Protein AF-A0A956A5E2-F1 (afdb_monomer_lite)

Radius of gyration: 19.68 Å; chains: 1; bounding box: 53×65×45 Å

Foldseek 3Di:
DDDPDPPFPKDKWKAFAQWDADPDPVLVFFQKIWGFAMWIWIWRPPDPDTDTHTDPGDPTRPPVQTAIDHPLRRGFIKDQQLEDDVVLVVCLQQWQWDFFQFRHIMTTGDHDDPVLLVVLVVQAPDCLLVQADSSLSSLLSSLQSVLVVVVWHKHWDHFADCDDDDWQSVQNFKTFMDIPDDPDLVRLLVVLVVDDDSVVSLVSSVCSSSSNRKDQCCVPPSSRSRMIGHDRGGDDTQDDPRRVVLVVLCVVPRNVSSVVSRHYDPVDDHPRPSSDPDPDD

Secondary structure (DSSP, 8-state):
---------EEEEEEEEEEEE---GGGTTS-EEEEEEEEEEEEETTSSS---EEPPPPPPPPGGGPEEEEHHHHTS-EEEEES--HHHHT-TTTEEEEEETTTEEEEEE----HHHHHHHGGGBSSSGGGGS-HHHHHHHHHHHHHHHHTT--EEEEE----SSS--GGGGT-EEEEEETT-SSHHHHHHHHHT-SHHHHHHHHHHHHHHHTT-EEGGGT-GGGTTEEE--TT--SS--HHHHHHHHHHHHHHHHHHHHHHHS--TTSPPS-GGG--PPP-

Sequence (281 aa):
RHRFHPRGHVVTLRRATDCRPEKRRSLKLRAAVVCHGEERATVDLAAEAPALELAPAAPRLGKARDLVVPSELAQVYRVCPYAPDPTLDAHPELFIPYEDRDVGRCYVWAPLDGDALASAGKYDRRDYLATIHPFMRAVILRAIAESAADGHRFFVISGTRPAGKPSWHTFGLAVDVQIAGRRGLKEATRAYLAGGAEHDAWVAFAETCERLGLYWLGRRDADEIFHFEWRPGWTGLPHDEVAAGLAADLARGGLDAVWARLRYDGRRPTALKALRDAPAR

pLDDT: mean 85.17, std 14.88, range [28.39, 97.88]

Structure (mmCIF, N/CA/C/O backbone):
data_AF-A0A956A5E2-F1
#
_entry.id   AF-A0A956A5E2-F1
#
loop_
_atom_site.group_PDB
_atom_site.id
_atom_site.type_symbol
_atom_site.label_atom_id
_atom_site.label_alt_id
_atom_site.label_comp_id
_atom_site.label_asym_id
_atom_site.label_entity_id
_atom_site.label_seq_id
_atom_site.pdbx_PDB_ins_code
_atom_site.Cartn_x
_atom_site.Cartn_y
_atom_site.Cartn_z
_atom_site.occupancy
_atom_site.B_iso_or_equiv
_atom_site.auth_seq_id
_atom_site.auth_comp_id
_atom_site.auth_asym_id
_atom_site.auth_atom_id
_atom_site.pdbx_PDB_model_num
ATOM 1 N N . ARG A 1 1 ? 14.893 -44.819 14.586 1.00 38.75 1 ARG A N 1
ATOM 2 C CA . ARG A 1 1 ? 13.641 -44.086 14.269 1.00 38.75 1 ARG A CA 1
ATOM 3 C C . ARG A 1 1 ? 13.908 -42.595 14.462 1.00 38.75 1 ARG A C 1
ATOM 5 O O . ARG A 1 1 ? 13.675 -42.079 15.546 1.00 38.75 1 ARG A O 1
ATOM 12 N N . HIS A 1 2 ? 14.480 -41.930 13.458 1.00 32.53 2 HIS A N 1
ATOM 13 C CA . HIS A 1 2 ? 14.644 -40.476 13.487 1.00 32.53 2 HIS A CA 1
ATOM 14 C C . HIS A 1 2 ? 13.271 -39.852 13.250 1.00 32.53 2 HIS A C 1
ATOM 16 O O . HIS A 1 2 ? 12.668 -40.070 12.202 1.00 32.53 2 HIS A O 1
ATOM 22 N N . ARG A 1 3 ? 12.741 -39.153 14.256 1.00 34.84 3 ARG A N 1
ATOM 23 C CA . ARG A 1 3 ? 11.547 -38.327 14.087 1.00 34.84 3 ARG A CA 1
ATOM 24 C C . ARG A 1 3 ? 11.948 -37.161 13.189 1.00 34.84 3 ARG A C 1
ATOM 26 O O . ARG A 1 3 ? 12.685 -36.281 13.619 1.00 34.84 3 ARG A O 1
ATOM 33 N N . PHE A 1 4 ? 11.494 -37.186 11.942 1.00 32.12 4 PHE A N 1
ATOM 34 C CA . PHE A 1 4 ? 11.362 -35.976 11.144 1.00 32.12 4 PHE A CA 1
ATOM 35 C C . PHE A 1 4 ? 10.382 -35.082 11.910 1.00 32.12 4 PHE A C 1
ATOM 37 O O . PHE A 1 4 ? 9.190 -35.377 11.966 1.00 32.12 4 PHE A O 1
ATOM 44 N N . HIS A 1 5 ? 10.878 -34.051 12.591 1.00 36.44 5 HIS A N 1
ATOM 45 C CA . HIS A 1 5 ? 10.016 -32.928 12.923 1.00 36.44 5 HIS A CA 1
ATOM 46 C C . HIS A 1 5 ? 9.788 -32.177 11.611 1.00 36.44 5 HIS A C 1
ATOM 48 O O . HIS A 1 5 ? 10.782 -31.781 10.992 1.00 36.44 5 HIS A O 1
ATOM 54 N N . PRO A 1 6 ? 8.537 -32.032 11.135 1.00 45.09 6 PRO A N 1
ATOM 55 C CA . PRO A 1 6 ? 8.263 -31.081 10.073 1.00 45.09 6 PRO A CA 1
ATOM 56 C C . PRO A 1 6 ? 8.740 -29.736 10.614 1.00 45.09 6 PRO A C 1
ATOM 58 O O . PRO A 1 6 ? 8.244 -29.261 11.633 1.00 45.09 6 PRO A O 1
ATOM 61 N N . ARG A 1 7 ? 9.813 -29.195 10.034 1.00 52.69 7 ARG A N 1
ATOM 62 C CA . ARG A 1 7 ? 10.272 -27.859 10.400 1.00 52.69 7 ARG A CA 1
ATOM 63 C C . ARG A 1 7 ? 9.104 -26.936 10.069 1.00 52.69 7 ARG A C 1
ATOM 65 O O . ARG A 1 7 ? 8.698 -26.909 8.910 1.00 52.69 7 ARG A O 1
ATOM 72 N N . GLY A 1 8 ? 8.551 -26.260 11.076 1.00 61.72 8 GLY A N 1
ATOM 73 C CA . GLY A 1 8 ? 7.601 -25.174 10.853 1.00 61.72 8 GLY A CA 1
ATOM 74 C C . GLY A 1 8 ? 8.179 -24.211 9.818 1.00 61.72 8 GLY A C 1
ATOM 75 O O . GLY A 1 8 ? 9.403 -24.055 9.716 1.00 61.72 8 GLY A O 1
ATOM 76 N N . HIS A 1 9 ? 7.314 -23.632 8.994 1.00 86.44 9 HIS A N 1
ATOM 77 C CA . HIS A 1 9 ? 7.714 -22.671 7.973 1.00 86.44 9 HIS A CA 1
ATOM 78 C C . HIS A 1 9 ? 8.062 -21.344 8.663 1.00 86.44 9 HIS A C 1
ATOM 80 O O . HIS A 1 9 ? 7.271 -20.407 8.678 1.00 86.44 9 HIS A O 1
ATOM 86 N N . VAL A 1 10 ? 9.243 -21.289 9.285 1.00 90.88 10 VAL A N 1
ATOM 87 C CA . VAL A 1 10 ? 9.756 -20.089 9.951 1.00 90.88 10 VAL A CA 1
ATOM 88 C C . VAL A 1 10 ? 10.367 -19.158 8.911 1.00 90.88 10 VAL A C 1
ATOM 90 O O . VAL A 1 10 ? 11.330 -19.513 8.227 1.00 90.88 10 VAL A O 1
ATOM 93 N N . VAL A 1 11 ? 9.831 -17.945 8.818 1.00 92.81 11 VAL A N 1
ATOM 94 C CA . VAL A 1 11 ? 10.276 -16.902 7.889 1.00 92.81 11 VAL A CA 1
ATOM 95 C C . VAL A 1 11 ? 11.036 -15.832 8.661 1.00 92.81 11 VAL A C 1
ATOM 97 O O . VAL A 1 11 ? 10.547 -15.320 9.665 1.00 92.81 11 VAL A O 1
ATOM 100 N N . THR A 1 12 ? 12.231 -15.468 8.189 1.00 92.75 12 THR A N 1
ATOM 101 C CA . THR A 1 12 ? 12.976 -14.323 8.736 1.00 92.75 12 THR A CA 1
ATOM 102 C C . THR A 1 12 ? 12.572 -13.050 8.004 1.00 92.75 12 THR A C 1
ATOM 104 O O . THR A 1 12 ? 12.760 -12.939 6.794 1.00 92.75 12 THR A O 1
ATOM 107 N N . LEU A 1 13 ? 12.069 -12.073 8.747 1.00 93.88 13 LEU A N 1
ATOM 108 C CA . LEU A 1 13 ? 11.701 -10.749 8.268 1.00 93.88 13 LEU A CA 1
ATOM 109 C C . LEU A 1 13 ? 12.750 -9.720 8.682 1.00 93.88 13 LEU A C 1
ATOM 111 O O . LEU A 1 13 ? 13.397 -9.836 9.725 1.00 93.88 13 LEU A O 1
ATOM 115 N N . ARG A 1 14 ? 12.896 -8.682 7.864 1.00 91.88 14 ARG A N 1
ATOM 116 C CA . ARG A 1 14 ? 13.839 -7.582 8.069 1.00 91.88 14 ARG A CA 1
ATOM 117 C C . ARG A 1 14 ? 13.119 -6.249 8.002 1.00 91.88 14 ARG A C 1
ATOM 119 O O . ARG A 1 14 ? 12.259 -6.051 7.145 1.00 91.88 14 ARG A O 1
ATOM 126 N N . ARG A 1 15 ? 13.515 -5.319 8.865 1.00 92.06 15 ARG A N 1
ATOM 127 C CA . ARG A 1 15 ? 13.080 -3.920 8.843 1.00 92.06 15 ARG A CA 1
ATOM 128 C C . ARG A 1 15 ? 14.308 -3.028 8.893 1.00 92.06 15 ARG A C 1
ATOM 130 O O . ARG A 1 15 ? 15.181 -3.230 9.731 1.00 92.06 15 ARG A O 1
ATOM 137 N N . ALA A 1 16 ? 14.392 -2.048 8.000 1.00 89.44 16 ALA A N 1
ATOM 138 C CA . ALA A 1 16 ? 15.513 -1.120 8.025 1.00 89.44 16 ALA A CA 1
ATOM 139 C C . ALA A 1 16 ? 15.339 -0.127 9.185 1.00 89.44 16 ALA A C 1
ATOM 141 O O . ALA A 1 16 ? 14.222 0.271 9.515 1.00 89.44 16 ALA A O 1
ATOM 142 N N . THR A 1 17 ? 16.438 0.263 9.822 1.00 87.88 17 THR A N 1
ATOM 143 C CA . THR A 1 17 ? 16.432 1.196 10.956 1.00 87.88 17 THR A CA 1
ATOM 144 C C . THR A 1 17 ? 17.485 2.282 10.765 1.00 87.88 17 THR A C 1
ATOM 146 O O . THR A 1 17 ? 18.368 2.184 9.907 1.00 87.88 17 THR A O 1
ATOM 149 N N . ASP A 1 18 ? 17.369 3.364 11.538 1.00 87.38 18 ASP A N 1
ATOM 150 C CA . ASP A 1 18 ? 18.272 4.518 11.463 1.00 87.38 18 ASP A CA 1
ATOM 151 C C . ASP A 1 18 ? 18.351 5.132 10.048 1.00 87.38 18 ASP A C 1
ATOM 153 O O . ASP A 1 18 ? 19.422 5.511 9.569 1.00 87.38 18 ASP A O 1
ATOM 157 N N . CYS A 1 19 ? 17.206 5.205 9.361 1.00 87.12 19 CYS A N 1
ATOM 158 C CA . CYS A 1 19 ? 17.108 5.668 7.979 1.00 87.12 19 CYS A CA 1
ATOM 159 C C . CYS A 1 19 ? 17.113 7.196 7.858 1.00 87.12 19 CYS A C 1
ATOM 161 O O . CYS A 1 19 ? 16.484 7.910 8.642 1.00 87.12 19 CYS A O 1
ATOM 163 N N . ARG A 1 20 ? 17.788 7.711 6.828 1.00 86.44 20 ARG A N 1
ATOM 164 C CA . ARG A 1 20 ? 17.831 9.134 6.475 1.00 86.44 20 ARG A CA 1
ATOM 165 C C . ARG A 1 20 ? 17.611 9.321 4.971 1.00 86.44 20 ARG A C 1
ATOM 167 O O . ARG A 1 20 ? 18.033 8.464 4.192 1.00 86.44 20 ARG A O 1
ATOM 174 N N . PRO A 1 21 ? 16.990 10.435 4.537 1.00 80.31 21 PRO A N 1
ATOM 175 C CA . PRO A 1 21 ? 16.859 10.744 3.117 1.00 80.31 21 PRO A CA 1
ATOM 176 C C . PRO A 1 21 ? 18.224 10.783 2.427 1.00 80.31 21 PRO A C 1
ATOM 178 O O . PRO A 1 21 ? 19.145 11.451 2.911 1.00 80.31 21 PRO A O 1
ATOM 181 N N . GLU A 1 22 ? 18.352 10.097 1.292 1.00 71.12 22 GLU A N 1
ATOM 182 C CA . GLU A 1 22 ? 19.608 10.070 0.549 1.00 71.12 22 GLU A CA 1
ATOM 183 C C . GLU A 1 22 ? 19.794 11.360 -0.259 1.00 71.12 22 GLU A C 1
ATOM 185 O O . GLU A 1 22 ? 18.962 11.727 -1.087 1.00 71.12 22 GLU A O 1
ATOM 190 N N . LYS A 1 23 ? 20.911 12.068 -0.041 1.00 63.91 23 LYS A N 1
ATOM 191 C CA . LYS A 1 23 ? 21.186 13.365 -0.698 1.00 63.91 23 LYS A CA 1
ATOM 192 C C . LYS A 1 23 ? 21.956 13.245 -2.024 1.00 63.91 23 LYS A C 1
ATOM 194 O O . LYS A 1 23 ? 22.290 14.266 -2.631 1.00 63.91 23 LYS A O 1
ATOM 199 N N . ARG A 1 24 ? 22.301 12.033 -2.486 1.00 58.56 24 ARG A N 1
ATOM 200 C CA . ARG A 1 24 ? 23.152 11.843 -3.678 1.00 58.56 24 ARG A CA 1
ATOM 201 C C . ARG A 1 24 ? 22.449 12.226 -4.981 1.00 58.56 24 ARG A C 1
ATOM 203 O O . ARG A 1 24 ? 21.364 11.755 -5.305 1.00 58.56 24 ARG A O 1
ATOM 210 N N . ARG A 1 25 ? 23.158 13.007 -5.808 1.00 51.09 25 ARG A N 1
ATOM 211 C CA . ARG A 1 25 ? 22.696 13.494 -7.122 1.00 51.09 25 ARG A CA 1
ATOM 212 C C . ARG A 1 25 ? 22.408 12.390 -8.156 1.00 51.09 25 ARG A C 1
ATOM 214 O O . ARG A 1 25 ? 21.677 12.664 -9.099 1.00 51.09 25 ARG A O 1
ATOM 221 N N . SER A 1 26 ? 22.971 11.189 -8.018 1.00 47.91 26 SER A N 1
ATOM 222 C CA . SER A 1 26 ? 22.810 10.088 -8.987 1.00 47.91 26 SER A CA 1
ATOM 223 C C . SER A 1 26 ? 21.528 9.267 -8.802 1.00 47.91 26 SER A C 1
ATOM 225 O O . SER A 1 26 ? 21.196 8.472 -9.673 1.00 47.91 26 SER A O 1
ATOM 227 N N . LEU A 1 27 ? 20.792 9.474 -7.703 1.00 50.78 27 LEU A N 1
ATOM 228 C CA . LEU A 1 27 ? 19.507 8.823 -7.411 1.00 50.78 27 LEU A CA 1
ATOM 229 C C . LEU A 1 27 ? 18.325 9.802 -7.483 1.00 50.78 27 LEU A C 1
ATOM 231 O O . LEU A 1 27 ? 17.247 9.483 -7.002 1.00 50.78 27 LEU A O 1
ATOM 235 N N . LYS A 1 28 ? 18.505 10.980 -8.103 1.00 47.47 28 LYS A N 1
ATOM 236 C CA . LYS A 1 28 ? 17.525 12.088 -8.167 1.00 47.47 28 LYS A CA 1
ATOM 237 C C . LYS A 1 28 ? 16.100 11.711 -8.593 1.00 47.47 28 LYS A C 1
ATOM 239 O O . LYS A 1 28 ? 15.193 12.502 -8.368 1.00 47.47 28 LYS A O 1
ATOM 244 N N . LEU A 1 29 ? 15.904 10.544 -9.198 1.00 50.97 29 LEU A N 1
ATOM 245 C CA . LEU A 1 29 ? 14.599 10.065 -9.642 1.00 50.97 29 LEU A CA 1
ATOM 246 C C . LEU A 1 29 ? 13.899 9.138 -8.638 1.00 50.97 29 LEU A C 1
ATOM 248 O O . LEU A 1 29 ? 12.765 8.763 -8.897 1.00 50.97 29 LEU A O 1
ATOM 252 N N . ARG A 1 30 ? 14.529 8.774 -7.511 1.00 63.91 30 ARG A N 1
ATOM 253 C CA . ARG A 1 30 ? 13.999 7.783 -6.565 1.00 63.91 30 ARG A CA 1
ATOM 254 C C . ARG A 1 30 ? 13.849 8.312 -5.152 1.00 63.91 30 ARG A C 1
ATOM 256 O O . ARG A 1 30 ? 14.809 8.815 -4.571 1.00 63.91 30 ARG A O 1
ATOM 263 N N . ALA A 1 31 ? 12.677 8.084 -4.567 1.00 73.12 31 ALA A N 1
ATOM 264 C CA . ALA A 1 31 ? 12.469 8.189 -3.131 1.00 73.12 31 ALA A CA 1
ATOM 265 C C . ALA A 1 31 ? 13.171 7.011 -2.424 1.00 73.12 31 ALA A C 1
ATOM 267 O O . ALA A 1 31 ? 12.562 6.001 -2.091 1.00 73.12 31 ALA A O 1
ATOM 268 N N . ALA A 1 32 ? 14.490 7.107 -2.255 1.00 79.00 32 ALA A N 1
ATOM 269 C CA . ALA A 1 32 ? 15.287 6.131 -1.520 1.00 79.00 32 ALA A CA 1
ATOM 270 C C . ALA A 1 32 ? 15.852 6.750 -0.239 1.00 79.00 32 ALA A C 1
ATOM 272 O O . ALA A 1 32 ? 16.149 7.948 -0.170 1.00 79.00 32 ALA A O 1
ATOM 273 N N . VAL A 1 33 ? 16.029 5.910 0.772 1.00 84.38 33 VAL A N 1
ATOM 274 C CA . VAL A 1 33 ? 16.668 6.268 2.037 1.00 84.38 33 VAL A CA 1
ATOM 275 C C . VAL A 1 33 ? 17.914 5.420 2.244 1.00 84.38 33 VAL A C 1
ATOM 277 O O . VAL A 1 33 ? 17.993 4.281 1.778 1.00 84.38 33 VAL A O 1
ATOM 280 N N . VAL A 1 34 ? 18.889 5.988 2.948 1.00 85.44 34 VAL A N 1
ATOM 281 C CA . VAL A 1 34 ? 20.047 5.255 3.456 1.00 85.44 34 VAL A CA 1
ATOM 282 C C . VAL A 1 34 ? 19.805 4.918 4.915 1.00 85.44 34 VAL A C 1
ATOM 284 O O . VAL A 1 34 ? 19.513 5.806 5.713 1.00 85.44 34 VAL A O 1
ATOM 287 N N . CYS A 1 35 ? 19.927 3.640 5.251 1.00 85.38 35 CYS A N 1
ATOM 288 C CA . CYS A 1 35 ? 19.707 3.099 6.583 1.00 85.38 35 CYS A CA 1
ATOM 289 C C . CYS A 1 35 ? 21.002 2.495 7.132 1.00 85.38 35 CYS A C 1
ATOM 291 O O . CYS A 1 35 ? 21.740 1.817 6.412 1.00 85.38 35 CYS A O 1
ATOM 293 N N . HIS A 1 36 ? 21.267 2.741 8.415 1.00 85.81 36 HIS A N 1
ATOM 294 C CA . HIS A 1 36 ? 22.495 2.310 9.099 1.00 85.81 36 HIS A CA 1
ATOM 295 C C . HIS A 1 36 ? 22.286 1.092 10.012 1.00 85.81 36 HIS A C 1
ATOM 297 O O . HIS A 1 36 ? 23.230 0.602 10.638 1.00 85.81 36 HIS A O 1
ATOM 303 N N . GLY A 1 37 ? 21.054 0.593 10.088 1.00 84.75 37 GLY A N 1
ATOM 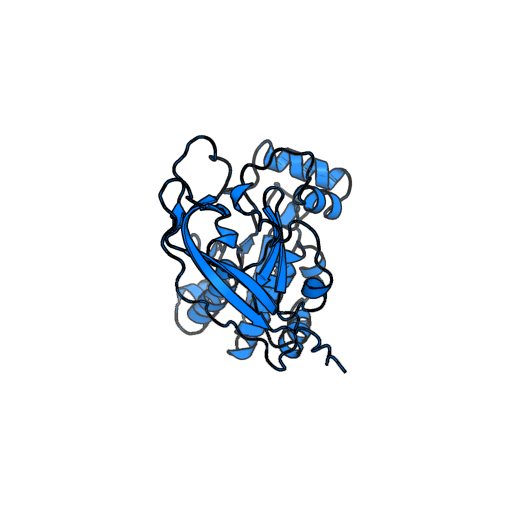304 C CA . GLY A 1 37 ? 20.699 -0.584 10.859 1.00 84.75 37 GLY A CA 1
ATOM 305 C C . GLY A 1 37 ? 19.644 -1.437 10.167 1.00 84.75 37 GLY A C 1
ATOM 306 O O . GLY A 1 37 ? 18.997 -1.033 9.197 1.00 84.75 37 GLY A O 1
ATOM 307 N N . GLU A 1 38 ? 19.500 -2.648 10.686 1.00 87.25 38 GLU A N 1
ATOM 308 C CA . GLU A 1 38 ? 18.467 -3.596 10.304 1.00 87.25 38 GLU A CA 1
ATOM 309 C C . GLU A 1 38 ? 18.024 -4.344 11.561 1.00 87.25 38 GLU A C 1
ATOM 311 O O . GLU A 1 38 ? 18.849 -4.890 12.295 1.00 87.25 38 GLU A O 1
ATOM 316 N N . GLU A 1 39 ? 16.721 -4.362 11.800 1.00 90.12 39 GLU A N 1
ATOM 317 C CA . GLU A 1 39 ? 16.084 -5.217 12.789 1.00 90.12 39 GLU A CA 1
ATOM 318 C C . GLU A 1 39 ? 15.609 -6.499 12.108 1.00 90.12 39 GLU A C 1
ATOM 320 O O . GLU A 1 39 ? 15.171 -6.479 10.952 1.00 90.12 39 GLU A O 1
ATOM 325 N N . ARG A 1 40 ? 15.707 -7.620 12.821 1.00 91.44 40 ARG A N 1
ATOM 326 C CA . ARG A 1 40 ? 15.266 -8.925 12.337 1.00 91.44 40 ARG A CA 1
ATOM 327 C C . ARG A 1 40 ? 14.189 -9.466 13.249 1.00 91.44 40 ARG A C 1
ATOM 329 O O . ARG A 1 40 ? 14.285 -9.330 14.464 1.00 91.44 40 ARG A O 1
ATOM 336 N N . ALA A 1 41 ? 13.215 -10.119 12.647 1.00 93.69 41 ALA A N 1
ATOM 337 C CA . ALA A 1 41 ? 12.196 -10.863 13.356 1.00 93.69 41 ALA A CA 1
ATOM 338 C C . ALA A 1 41 ? 11.977 -12.206 12.666 1.00 93.69 41 ALA A C 1
ATOM 340 O O . ALA A 1 41 ? 12.290 -12.359 11.484 1.00 93.69 41 ALA A O 1
ATOM 341 N N . THR A 1 42 ? 11.437 -13.170 13.391 1.00 94.38 42 THR A N 1
ATOM 342 C CA . THR A 1 42 ? 10.962 -14.432 12.831 1.00 94.38 42 THR A CA 1
ATOM 343 C C . THR A 1 42 ? 9.460 -14.547 13.007 1.00 94.38 42 THR A C 1
ATOM 345 O O . THR A 1 42 ? 8.901 -14.012 13.960 1.00 94.38 42 THR A O 1
ATOM 348 N N . VAL A 1 43 ? 8.814 -15.234 12.072 1.00 94.75 43 VAL A N 1
ATOM 349 C CA . VAL A 1 43 ? 7.405 -15.620 12.168 1.00 94.75 43 VAL A CA 1
ATOM 350 C C . VAL A 1 43 ? 7.313 -17.101 11.850 1.00 94.75 43 VAL A C 1
ATOM 352 O O . VAL A 1 43 ? 7.819 -17.528 10.812 1.00 94.75 43 VAL A O 1
ATOM 355 N N . ASP A 1 44 ? 6.674 -17.874 12.724 1.00 94.44 44 ASP A N 1
ATOM 356 C CA . ASP A 1 44 ? 6.291 -19.252 12.426 1.00 94.44 44 ASP A CA 1
ATOM 357 C C . ASP A 1 44 ? 4.913 -19.270 11.759 1.00 94.44 44 ASP A C 1
ATOM 359 O O . ASP A 1 44 ? 3.898 -19.008 12.404 1.00 94.44 44 ASP A O 1
ATOM 363 N N . LEU A 1 45 ? 4.875 -19.572 10.460 1.00 93.00 45 LEU A N 1
ATOM 364 C CA . LEU A 1 45 ? 3.620 -19.648 9.706 1.00 93.00 45 LEU A CA 1
ATOM 365 C C . LEU A 1 45 ? 2.775 -20.876 10.067 1.00 93.00 45 LEU A C 1
ATOM 367 O O . LEU A 1 45 ? 1.614 -20.945 9.682 1.00 93.00 45 LEU A O 1
ATOM 371 N N . ALA A 1 46 ? 3.338 -21.848 10.794 1.00 91.25 46 ALA A N 1
ATOM 372 C CA . ALA A 1 46 ? 2.586 -22.995 11.293 1.00 91.25 46 ALA A CA 1
ATOM 373 C C . ALA A 1 46 ? 1.869 -22.711 12.627 1.00 91.25 46 ALA A C 1
ATOM 375 O O . ALA A 1 46 ? 1.107 -23.561 13.094 1.00 91.25 46 ALA A O 1
ATOM 376 N N . ALA A 1 47 ? 2.117 -21.556 13.255 1.00 90.00 47 ALA A N 1
ATOM 377 C CA . ALA A 1 47 ? 1.431 -21.159 14.477 1.00 90.00 47 ALA A CA 1
ATOM 378 C C . ALA A 1 47 ? -0.042 -20.813 14.202 1.00 90.00 47 ALA A C 1
ATOM 380 O O . ALA A 1 47 ? -0.379 -20.285 13.147 1.00 90.00 47 ALA A O 1
ATOM 381 N N . GLU A 1 48 ? -0.917 -21.058 15.181 1.00 87.06 48 GLU A N 1
ATOM 382 C CA . GLU A 1 48 ? -2.342 -20.689 15.103 1.00 87.06 48 GLU A CA 1
ATOM 383 C C . GLU A 1 48 ? -2.536 -19.169 14.978 1.00 87.06 48 GLU A C 1
ATOM 385 O O . GLU A 1 48 ? -3.408 -18.704 14.251 1.00 87.06 48 GLU A O 1
ATOM 390 N N . ALA A 1 49 ? -1.675 -18.398 15.648 1.00 88.44 49 ALA A N 1
ATOM 391 C CA . ALA A 1 49 ? -1.614 -16.945 15.557 1.00 88.44 49 ALA A CA 1
ATOM 392 C C . ALA A 1 49 ? -0.167 -16.511 15.260 1.00 88.44 49 ALA A C 1
ATOM 394 O O . ALA A 1 49 ? 0.593 -16.235 16.195 1.00 88.44 49 ALA A O 1
ATOM 395 N N . PRO A 1 50 ? 0.249 -16.485 13.979 1.00 91.00 50 PRO A N 1
ATOM 396 C CA . PRO A 1 50 ? 1.598 -16.091 13.595 1.00 91.00 50 PRO A CA 1
ATOM 397 C C . PRO A 1 50 ? 1.924 -14.678 14.088 1.00 91.00 50 PRO A C 1
ATOM 399 O O . PRO A 1 50 ? 1.257 -13.703 13.741 1.00 91.00 50 PRO A O 1
ATOM 402 N N . ALA A 1 51 ? 2.969 -14.567 14.904 1.00 92.25 51 ALA A N 1
ATOM 403 C CA . ALA A 1 51 ? 3.391 -13.319 15.525 1.00 92.25 51 ALA A CA 1
ATOM 404 C C . ALA A 1 51 ? 4.866 -13.035 15.234 1.00 92.25 51 ALA A C 1
ATOM 406 O O . ALA A 1 51 ? 5.661 -13.948 15.013 1.00 92.25 51 ALA A O 1
ATOM 407 N N . LEU A 1 52 ? 5.227 -11.749 15.240 1.00 93.06 52 LEU A N 1
ATOM 408 C CA . LEU A 1 52 ? 6.620 -11.326 15.132 1.00 93.06 52 LEU A CA 1
ATOM 409 C C . LEU A 1 52 ? 7.364 -11.632 16.429 1.00 93.06 52 LEU A C 1
ATOM 411 O O . LEU A 1 52 ? 7.059 -11.060 17.474 1.00 93.06 52 LEU A O 1
ATOM 415 N N . GLU A 1 53 ? 8.416 -12.432 16.324 1.00 93.25 53 GLU A N 1
ATOM 416 C CA . GLU A 1 53 ? 9.393 -12.627 17.387 1.00 93.25 53 GLU A CA 1
ATOM 417 C C . GLU A 1 53 ? 10.672 -11.868 17.039 1.00 93.25 53 GLU A C 1
ATOM 419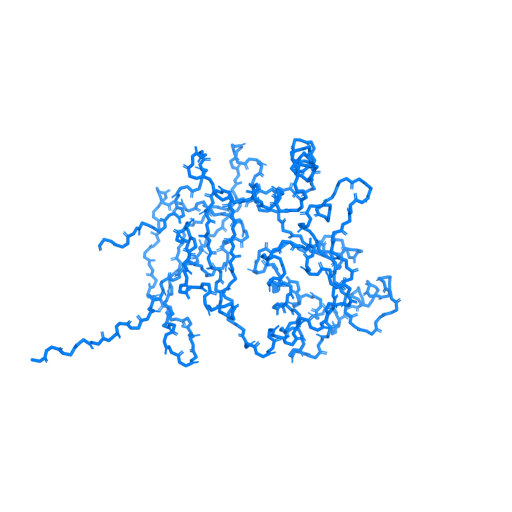 O O . GLU A 1 53 ? 11.365 -12.197 16.075 1.00 93.25 53 GLU A O 1
ATOM 424 N N . LEU A 1 54 ? 10.982 -10.815 17.799 1.00 91.56 54 LEU A N 1
ATOM 425 C CA . LEU A 1 54 ? 12.178 -10.009 17.562 1.00 91.56 54 LEU A CA 1
ATOM 426 C C . LEU A 1 54 ? 13.437 -10.827 17.850 1.00 91.56 54 LEU A C 1
ATOM 428 O O . LEU A 1 54 ? 13.629 -11.341 18.953 1.00 91.56 54 LEU A O 1
ATOM 432 N N . ALA A 1 55 ? 14.337 -10.889 16.873 1.00 85.50 55 ALA A N 1
ATOM 433 C CA . ALA A 1 55 ? 15.669 -11.413 17.102 1.00 85.50 55 ALA A CA 1
ATOM 434 C C . ALA A 1 55 ? 16.468 -10.432 17.984 1.00 85.50 55 ALA A C 1
ATOM 436 O O . ALA A 1 55 ? 16.229 -9.219 17.936 1.00 85.50 55 ALA A O 1
ATOM 437 N N . PRO A 1 56 ? 17.465 -10.914 18.750 1.00 79.44 56 PRO A N 1
ATOM 438 C CA . PRO A 1 56 ? 18.398 -10.036 19.445 1.00 79.44 56 PRO A CA 1
ATOM 439 C C . PRO A 1 56 ? 18.996 -9.008 18.480 1.00 79.44 56 PRO A C 1
ATOM 441 O O . PRO A 1 56 ? 19.314 -9.343 17.335 1.00 79.44 56 PRO A O 1
ATOM 444 N N . ALA A 1 57 ? 19.157 -7.767 18.948 1.00 68.88 57 ALA A N 1
ATOM 445 C CA . ALA A 1 57 ? 19.643 -6.669 18.120 1.00 68.88 57 ALA A CA 1
ATOM 446 C C . ALA A 1 57 ? 20.941 -7.062 17.398 1.00 68.88 57 ALA A C 1
ATOM 448 O O . ALA A 1 57 ? 21.959 -7.365 18.026 1.00 68.88 57 ALA A O 1
ATOM 449 N N . ALA A 1 58 ? 20.904 -7.058 16.065 1.00 63.47 58 ALA A N 1
ATOM 450 C CA . ALA A 1 58 ? 22.106 -7.260 15.277 1.00 63.47 58 ALA A CA 1
ATOM 451 C C . ALA A 1 58 ? 23.078 -6.089 15.532 1.00 63.47 58 ALA A C 1
ATOM 453 O O . ALA A 1 58 ? 22.640 -4.946 15.701 1.00 63.47 58 ALA A O 1
ATOM 454 N N . PRO A 1 59 ? 24.401 -6.326 15.556 1.00 61.75 59 PRO A N 1
ATOM 455 C CA . PRO A 1 59 ? 25.364 -5.238 15.657 1.00 61.75 59 PRO A CA 1
ATOM 456 C C . PRO A 1 59 ? 25.170 -4.248 14.500 1.00 61.75 59 PRO A C 1
ATOM 458 O O . PRO A 1 59 ? 24.916 -4.662 13.365 1.00 61.75 59 PRO A O 1
ATOM 461 N N . ARG A 1 60 ? 25.311 -2.943 14.787 1.00 62.28 60 ARG A N 1
ATOM 462 C CA . ARG A 1 60 ? 25.196 -1.872 13.782 1.00 62.28 60 ARG A CA 1
ATOM 463 C C . ARG A 1 60 ? 26.014 -2.210 12.538 1.00 62.28 60 ARG A C 1
ATOM 465 O O . ARG A 1 60 ? 27.183 -2.598 12.631 1.00 62.28 60 ARG A O 1
ATOM 472 N N . LEU A 1 61 ? 25.406 -2.027 11.370 1.00 61.44 61 LEU A N 1
ATOM 473 C CA . LEU A 1 61 ? 26.101 -2.165 10.100 1.00 61.44 61 LEU A CA 1
ATOM 474 C C . LEU A 1 61 ? 27.184 -1.073 10.046 1.00 61.44 61 LEU A C 1
ATOM 476 O O . LEU A 1 61 ? 26.902 0.109 10.221 1.00 61.44 61 LEU A O 1
ATOM 480 N N . GLY A 1 62 ? 28.456 -1.450 9.878 1.00 56.50 62 GLY A N 1
ATOM 481 C CA . GLY A 1 62 ? 29.520 -0.458 9.672 1.00 56.50 62 GLY A CA 1
ATOM 482 C C . GLY A 1 62 ? 29.255 0.367 8.404 1.00 56.50 62 GLY A C 1
ATOM 483 O O . GLY A 1 62 ? 28.614 -0.135 7.490 1.00 56.50 62 GLY A O 1
ATOM 484 N N . LYS A 1 63 ? 29.794 1.592 8.292 1.00 54.53 63 LYS A N 1
ATOM 485 C CA . LYS A 1 63 ? 29.552 2.528 7.159 1.00 54.53 63 LYS A CA 1
ATOM 486 C C . LYS A 1 63 ? 29.755 1.943 5.745 1.00 54.53 63 LYS A C 1
ATOM 488 O O . LYS A 1 63 ? 29.227 2.472 4.777 1.00 54.53 63 LYS A O 1
ATOM 493 N N . ALA A 1 64 ? 30.519 0.858 5.600 1.00 54.81 64 ALA A N 1
ATOM 494 C CA . ALA A 1 64 ? 30.677 0.126 4.336 1.00 54.81 64 ALA A CA 1
ATOM 495 C C . ALA A 1 64 ? 29.474 -0.783 3.978 1.00 54.81 64 ALA A C 1
ATOM 497 O O . ALA A 1 64 ? 29.515 -1.484 2.971 1.00 54.81 64 ALA A O 1
ATOM 498 N N . ARG A 1 65 ? 28.431 -0.812 4.817 1.00 62.84 65 ARG A N 1
ATOM 499 C CA . ARG A 1 65 ? 27.244 -1.677 4.730 1.00 62.84 65 ARG A CA 1
ATOM 500 C C . ARG A 1 65 ? 25.930 -0.888 4.809 1.00 62.84 65 ARG A C 1
ATOM 502 O O . ARG A 1 65 ? 24.903 -1.473 5.138 1.00 62.84 65 ARG A O 1
ATOM 509 N N . ASP A 1 66 ? 25.968 0.416 4.532 1.00 73.38 66 ASP A N 1
ATOM 510 C CA . ASP A 1 66 ? 24.767 1.248 4.435 1.00 73.38 66 ASP A CA 1
ATOM 511 C C . ASP A 1 66 ? 23.750 0.601 3.476 1.00 73.38 66 ASP A C 1
ATOM 513 O O . ASP A 1 66 ? 24.076 0.247 2.337 1.00 73.38 66 ASP A O 1
ATOM 517 N N . LEU A 1 67 ? 22.516 0.427 3.951 1.00 78.12 67 LEU A N 1
ATOM 518 C CA . LEU A 1 67 ? 21.425 -0.155 3.177 1.00 78.12 67 LEU A CA 1
ATOM 519 C C . LEU A 1 67 ? 20.699 0.959 2.431 1.00 78.12 67 LEU A C 1
ATOM 521 O O . LEU A 1 67 ? 20.146 1.864 3.051 1.00 78.12 67 LEU A O 1
ATOM 525 N N . VAL A 1 68 ? 20.663 0.875 1.103 1.00 80.50 68 VAL A N 1
ATOM 526 C CA . VAL A 1 68 ? 19.795 1.732 0.287 1.00 80.50 68 VAL A CA 1
ATOM 527 C C . VAL A 1 68 ? 18.469 1.006 0.097 1.00 80.50 68 VAL A C 1
ATOM 529 O O . VAL A 1 68 ? 18.438 -0.089 -0.466 1.00 80.50 68 VAL A O 1
ATOM 532 N N . VAL A 1 69 ? 17.382 1.606 0.576 1.00 81.94 69 VAL A N 1
ATOM 533 C CA . VAL A 1 69 ? 16.038 1.009 0.576 1.00 81.94 69 VAL A CA 1
ATOM 534 C C . VAL A 1 69 ? 15.049 1.989 -0.061 1.00 81.94 69 VAL A C 1
ATOM 536 O O . VAL A 1 69 ? 15.179 3.193 0.187 1.00 81.94 69 VAL A O 1
ATOM 539 N N . PRO A 1 70 ? 14.060 1.537 -0.861 1.00 84.75 70 PRO A N 1
ATOM 540 C CA . PRO A 1 70 ? 12.929 2.390 -1.212 1.00 84.75 70 PRO A CA 1
ATOM 541 C C . PRO A 1 70 ? 12.274 2.920 0.059 1.00 84.75 70 PRO A C 1
ATOM 543 O O . PRO A 1 70 ? 12.124 2.183 1.038 1.00 84.75 70 PRO A O 1
ATOM 546 N N . SER A 1 71 ? 11.913 4.197 0.066 1.00 82.56 71 SER A N 1
ATOM 547 C CA . SER A 1 71 ? 11.325 4.840 1.242 1.00 82.56 71 SER A CA 1
ATOM 548 C C . SER A 1 71 ? 10.065 4.119 1.737 1.00 82.56 71 SER A C 1
ATOM 550 O O . SER A 1 71 ? 9.885 3.963 2.941 1.00 82.56 71 SER A O 1
ATOM 552 N N . GLU A 1 72 ? 9.284 3.579 0.803 1.00 85.06 72 GLU A N 1
ATOM 553 C CA . GLU A 1 72 ? 8.054 2.811 0.987 1.00 85.06 72 GLU A CA 1
ATOM 554 C C . GLU A 1 72 ? 8.292 1.491 1.735 1.00 85.06 72 GLU A C 1
ATOM 556 O O . GLU A 1 72 ? 7.407 0.985 2.416 1.00 85.06 72 GLU A O 1
ATOM 561 N N . LEU A 1 73 ? 9.504 0.934 1.635 1.00 87.38 73 LEU A N 1
ATOM 562 C CA . LEU A 1 73 ? 9.889 -0.311 2.298 1.00 87.38 73 LEU A CA 1
ATOM 563 C C . LEU A 1 73 ? 10.726 -0.092 3.560 1.00 87.38 73 LEU A C 1
ATOM 565 O O . LEU A 1 73 ? 11.024 -1.052 4.272 1.00 87.38 73 LEU A O 1
ATOM 569 N N . ALA A 1 74 ? 11.162 1.133 3.845 1.00 85.44 74 ALA A N 1
ATOM 570 C CA . ALA A 1 74 ? 12.137 1.375 4.902 1.00 85.44 74 ALA A CA 1
ATOM 571 C C . ALA A 1 74 ? 11.598 0.991 6.288 1.00 85.44 74 ALA A C 1
ATOM 573 O O . ALA A 1 74 ? 12.321 0.394 7.081 1.00 85.44 74 ALA A O 1
ATOM 574 N N . GLN A 1 75 ? 10.321 1.276 6.548 1.00 84.38 75 GLN A N 1
ATOM 575 C CA . GLN A 1 75 ? 9.716 1.163 7.879 1.00 84.38 75 GLN A CA 1
ATOM 576 C C . GLN A 1 75 ? 8.929 -0.132 8.110 1.00 84.38 75 GLN A C 1
ATOM 578 O O . GLN A 1 75 ? 8.417 -0.350 9.209 1.00 84.38 75 GLN A O 1
ATOM 583 N N . VAL A 1 76 ? 8.860 -1.013 7.111 1.00 92.00 76 VAL A N 1
ATOM 584 C CA . VAL A 1 76 ? 8.104 -2.265 7.204 1.00 92.00 76 VAL A CA 1
ATOM 585 C C . VAL A 1 76 ? 9.004 -3.469 7.399 1.00 92.00 76 VAL A C 1
ATOM 587 O O . VAL A 1 76 ? 10.095 -3.570 6.823 1.00 92.00 76 VAL A O 1
ATOM 590 N N . TYR A 1 77 ? 8.489 -4.414 8.178 1.00 94.81 77 TYR A N 1
ATOM 591 C CA . TYR A 1 77 ? 8.976 -5.780 8.166 1.00 94.81 77 TYR A CA 1
ATOM 592 C C . TYR A 1 77 ? 8.653 -6.429 6.831 1.00 94.81 77 TYR A C 1
ATOM 594 O O . TYR A 1 77 ? 7.523 -6.360 6.350 1.00 94.81 77 TYR A O 1
ATOM 602 N N . ARG A 1 78 ? 9.659 -7.047 6.223 1.00 94.38 78 ARG A N 1
ATOM 603 C CA . ARG A 1 78 ? 9.518 -7.696 4.924 1.00 94.38 78 ARG A CA 1
ATOM 604 C C . ARG A 1 78 ? 10.502 -8.839 4.748 1.00 94.38 78 ARG A C 1
ATOM 606 O O . ARG A 1 78 ? 11.549 -8.864 5.390 1.00 94.38 78 ARG A O 1
ATOM 613 N N . VAL A 1 79 ? 10.197 -9.714 3.803 1.00 92.94 79 VAL A N 1
ATOM 614 C CA . VAL A 1 79 ? 11.150 -10.654 3.200 1.00 92.94 79 VAL A CA 1
ATOM 615 C C . VAL A 1 79 ? 11.175 -10.409 1.695 1.00 92.94 79 VAL A C 1
ATOM 617 O O . VAL A 1 79 ? 10.130 -10.164 1.092 1.00 92.94 79 VAL A O 1
ATOM 620 N N . CYS A 1 80 ? 12.360 -10.417 1.085 1.00 90.00 80 CYS A N 1
ATOM 621 C CA . CYS A 1 80 ? 12.527 -10.104 -0.334 1.00 90.00 80 CYS A CA 1
ATOM 622 C C . CYS A 1 80 ? 13.209 -11.270 -1.059 1.00 90.00 80 CYS A C 1
ATOM 624 O O . CYS A 1 80 ? 14.416 -11.216 -1.302 1.00 90.00 80 CYS A O 1
ATOM 626 N N . PRO A 1 81 ? 12.456 -12.324 -1.428 1.00 86.12 81 PRO A N 1
ATOM 627 C CA . PRO A 1 81 ? 12.990 -13.474 -2.161 1.00 86.12 81 PRO A CA 1
ATOM 628 C C . PRO A 1 81 ? 13.310 -13.178 -3.638 1.00 86.12 81 PRO A C 1
ATOM 630 O O . PRO A 1 81 ? 13.845 -14.043 -4.327 1.00 86.12 81 PRO A O 1
ATOM 633 N N . TYR A 1 82 ? 12.999 -11.977 -4.148 1.00 78.94 82 TYR A N 1
ATOM 634 C CA . TYR A 1 82 ? 13.144 -11.535 -5.549 1.00 78.94 82 TYR A CA 1
ATOM 635 C C . TYR A 1 82 ? 12.220 -12.235 -6.557 1.00 78.94 82 TYR A C 1
ATOM 637 O O . TYR A 1 82 ? 11.902 -11.625 -7.578 1.00 78.94 82 TYR A O 1
ATOM 645 N N . ALA A 1 83 ? 11.754 -13.450 -6.272 1.00 83.19 83 ALA A N 1
ATOM 646 C CA . ALA A 1 83 ? 10.752 -14.194 -7.035 1.00 83.19 83 ALA A CA 1
ATOM 647 C C . ALA A 1 83 ? 9.500 -14.470 -6.178 1.00 83.19 83 ALA A C 1
ATOM 649 O O . ALA A 1 83 ? 9.585 -14.373 -4.954 1.00 83.19 83 ALA A O 1
ATOM 650 N N . PRO A 1 84 ? 8.344 -14.803 -6.781 1.00 88.06 84 PRO A N 1
ATOM 651 C CA . PRO A 1 84 ? 7.181 -15.265 -6.026 1.00 88.06 84 PRO A CA 1
ATOM 652 C C . PRO A 1 84 ? 7.517 -16.472 -5.142 1.00 88.06 84 PRO A C 1
ATOM 654 O O . PRO A 1 84 ? 8.212 -17.389 -5.584 1.00 88.06 84 PRO A O 1
ATOM 657 N N . ASP A 1 85 ? 7.011 -16.464 -3.913 1.00 90.31 85 ASP A N 1
ATOM 658 C CA . ASP A 1 85 ? 7.105 -17.567 -2.962 1.00 90.31 85 ASP A CA 1
ATOM 659 C C . ASP A 1 85 ? 5.687 -18.095 -2.691 1.00 90.31 85 ASP A C 1
ATOM 661 O O . ASP A 1 85 ? 4.910 -17.413 -2.015 1.00 90.31 85 ASP A O 1
ATOM 665 N N . PRO A 1 86 ? 5.335 -19.298 -3.188 1.00 92.25 86 PRO A N 1
ATOM 666 C CA . PRO A 1 86 ? 4.006 -19.876 -2.996 1.00 92.25 86 PRO A CA 1
ATOM 667 C C . PRO A 1 86 ? 3.606 -20.036 -1.528 1.00 92.25 86 PRO A C 1
ATOM 669 O O . PRO A 1 86 ? 2.418 -20.008 -1.224 1.00 92.25 86 PRO A O 1
ATOM 672 N N . THR A 1 87 ? 4.579 -20.196 -0.623 1.00 92.31 87 THR A N 1
ATOM 673 C CA . THR A 1 87 ? 4.313 -20.279 0.818 1.00 92.31 87 THR A CA 1
ATOM 674 C C . THR A 1 87 ? 3.779 -18.945 1.317 1.00 92.31 87 THR A C 1
ATOM 676 O O . THR A 1 87 ? 2.789 -18.912 2.028 1.00 92.31 87 THR A O 1
ATOM 679 N N . LEU A 1 88 ? 4.398 -17.835 0.913 1.00 94.31 88 LEU A N 1
ATOM 680 C CA . LEU A 1 88 ? 3.988 -16.496 1.340 1.00 94.31 88 LEU A CA 1
ATOM 681 C C . LEU A 1 88 ? 2.725 -16.023 0.609 1.00 94.31 88 LEU A C 1
ATOM 683 O O . LEU A 1 88 ? 1.873 -15.385 1.219 1.00 94.31 88 LEU A O 1
ATOM 687 N N . ASP A 1 89 ? 2.574 -16.364 -0.676 1.00 93.25 89 ASP A N 1
ATOM 688 C CA . ASP A 1 89 ? 1.360 -16.066 -1.451 1.00 93.25 89 ASP A CA 1
ATOM 689 C C . ASP A 1 89 ? 0.117 -16.796 -0.894 1.00 93.25 89 ASP A C 1
ATOM 691 O O . ASP A 1 89 ? -1.003 -16.329 -1.101 1.00 93.25 89 ASP A O 1
ATOM 695 N N . ALA A 1 90 ? 0.295 -17.911 -0.173 1.00 93.25 90 ALA A N 1
ATOM 696 C CA . ALA A 1 90 ? -0.790 -18.639 0.491 1.00 93.25 90 ALA A CA 1
ATOM 697 C C . ALA A 1 90 ? -1.321 -17.949 1.763 1.00 93.25 90 ALA A C 1
ATOM 699 O O . ALA A 1 90 ? -2.344 -18.387 2.284 1.00 93.25 90 ALA A O 1
ATOM 700 N N . HIS A 1 91 ? -0.666 -16.877 2.226 1.00 93.88 91 HIS A N 1
ATOM 701 C CA . HIS A 1 91 ? -1.022 -16.130 3.437 1.00 93.88 91 HIS A CA 1
ATOM 702 C C . HIS A 1 91 ? -1.294 -14.636 3.158 1.00 93.88 91 HIS A C 1
ATOM 704 O O . HIS A 1 91 ? -0.581 -13.765 3.676 1.00 93.88 91 HIS A O 1
ATOM 710 N N . PRO A 1 92 ? -2.294 -14.288 2.324 1.00 92.81 92 PRO A N 1
ATOM 711 C CA . PRO A 1 92 ? -2.627 -12.895 1.998 1.00 92.81 92 PRO A CA 1
ATOM 712 C C . PRO A 1 92 ? -3.124 -12.070 3.200 1.00 92.81 92 PRO A C 1
ATOM 714 O O . PRO A 1 92 ? -3.098 -10.841 3.159 1.00 92.81 92 PRO A O 1
ATOM 717 N N . GLU A 1 93 ? -3.578 -12.729 4.264 1.00 93.44 93 GLU A N 1
ATOM 718 C CA . GLU A 1 93 ? -3.935 -12.132 5.551 1.00 93.44 93 GLU A CA 1
ATOM 719 C C . GLU A 1 93 ? -2.705 -11.690 6.358 1.00 93.44 93 GLU A C 1
ATOM 721 O O . GLU A 1 93 ? -2.804 -10.787 7.185 1.00 93.44 93 GLU A O 1
ATOM 726 N N . LEU A 1 94 ? -1.537 -12.286 6.096 1.00 95.06 94 LEU A N 1
ATOM 727 C CA . LEU A 1 94 ? -0.280 -11.981 6.783 1.00 95.06 94 LEU A CA 1
ATOM 728 C C . LEU A 1 94 ? 0.661 -11.118 5.946 1.00 95.06 94 LEU A C 1
ATOM 730 O O . LEU A 1 94 ? 1.405 -10.299 6.495 1.00 95.06 94 LEU A O 1
ATOM 734 N N . PHE A 1 95 ? 0.648 -11.304 4.626 1.00 96.38 95 PHE A N 1
ATOM 735 C CA . PHE A 1 95 ? 1.600 -10.680 3.722 1.00 96.38 95 PHE A CA 1
ATOM 736 C C . PHE A 1 95 ? 0.932 -9.928 2.581 1.00 96.38 95 PHE A C 1
ATOM 738 O O . PHE A 1 95 ? 0.094 -10.451 1.850 1.00 96.38 95 PHE A O 1
ATOM 745 N N . ILE A 1 96 ? 1.420 -8.712 2.349 1.00 95.81 96 ILE A N 1
ATOM 746 C CA . ILE A 1 96 ? 1.100 -7.939 1.157 1.00 95.81 96 ILE A CA 1
ATOM 747 C C . ILE A 1 96 ? 2.235 -8.121 0.142 1.00 95.81 96 ILE A C 1
ATOM 749 O O . ILE A 1 96 ? 3.376 -7.734 0.425 1.00 95.81 96 ILE A O 1
ATOM 753 N N . PRO A 1 97 ? 1.958 -8.666 -1.054 1.00 94.00 97 PRO A N 1
ATOM 754 C CA . PRO A 1 97 ? 2.961 -8.752 -2.097 1.00 94.00 97 PRO A CA 1
ATOM 755 C C . PRO A 1 97 ? 3.305 -7.360 -2.627 1.00 94.00 97 PRO A C 1
ATOM 757 O O . PRO A 1 97 ? 2.462 -6.651 -3.179 1.00 94.00 97 PRO A O 1
ATOM 760 N N . TYR A 1 98 ? 4.572 -6.995 -2.494 1.00 92.00 98 TYR A N 1
ATOM 761 C CA . TYR A 1 98 ? 5.161 -5.786 -3.044 1.00 92.00 98 TYR A CA 1
ATOM 762 C C . TYR A 1 98 ? 6.050 -6.157 -4.225 1.00 92.00 98 TYR A C 1
ATOM 764 O O . TYR A 1 98 ? 6.849 -7.093 -4.151 1.00 92.00 98 TYR A O 1
ATOM 772 N N . GLU A 1 99 ? 5.941 -5.414 -5.318 1.00 88.06 99 GLU A N 1
ATOM 773 C CA . GLU A 1 99 ? 6.790 -5.630 -6.478 1.00 88.06 99 GLU A CA 1
ATOM 774 C C . GLU A 1 99 ? 7.332 -4.302 -6.989 1.00 88.06 99 GLU A C 1
ATOM 776 O O . GLU A 1 99 ? 6.580 -3.370 -7.266 1.00 88.06 99 GLU A O 1
ATOM 781 N N . ASP A 1 100 ? 8.655 -4.232 -7.088 1.00 82.44 100 ASP A N 1
ATOM 782 C CA . ASP A 1 100 ? 9.377 -3.071 -7.585 1.00 82.44 100 ASP A CA 1
ATOM 783 C C . ASP A 1 100 ? 10.477 -3.518 -8.540 1.00 82.44 100 ASP A C 1
ATOM 785 O O . ASP A 1 100 ? 11.149 -4.537 -8.339 1.00 82.44 100 ASP A O 1
ATOM 789 N N . ARG A 1 101 ? 10.684 -2.704 -9.573 1.00 78.69 101 ARG A N 1
ATOM 790 C CA . ARG A 1 101 ? 11.572 -3.000 -10.696 1.00 78.69 101 ARG A CA 1
ATOM 791 C C . ARG A 1 101 ? 13.018 -3.242 -10.273 1.00 78.69 101 ARG A C 1
ATOM 793 O O . ARG A 1 101 ? 13.774 -3.872 -11.007 1.00 78.69 101 ARG A O 1
ATOM 800 N N . ASP A 1 102 ? 13.428 -2.725 -9.125 1.00 74.88 102 ASP A N 1
ATOM 801 C CA . ASP A 1 102 ? 14.802 -2.770 -8.654 1.00 74.88 102 ASP A CA 1
ATOM 802 C C . ASP A 1 102 ? 14.988 -3.616 -7.405 1.00 74.88 102 ASP A C 1
ATOM 804 O O . ASP A 1 102 ? 16.095 -4.117 -7.191 1.00 74.88 102 ASP A O 1
ATOM 808 N N . VAL A 1 103 ? 13.934 -3.821 -6.620 1.00 78.06 103 VAL A N 1
ATOM 809 C CA . VAL A 1 103 ? 13.999 -4.687 -5.437 1.00 78.06 103 VAL A CA 1
ATOM 810 C C . VAL A 1 103 ? 13.608 -6.130 -5.740 1.00 78.06 103 VAL A C 1
ATOM 812 O O . VAL A 1 103 ? 14.068 -7.026 -5.042 1.00 78.06 103 VAL A O 1
ATOM 815 N N . GLY A 1 104 ? 12.818 -6.394 -6.782 1.00 84.19 104 GLY A N 1
ATOM 816 C CA . GLY A 1 104 ? 12.218 -7.718 -6.933 1.00 84.19 104 GLY A CA 1
ATOM 817 C C . GLY A 1 104 ? 10.861 -7.820 -6.260 1.00 84.19 104 GLY A C 1
ATOM 818 O O . GLY A 1 104 ? 10.246 -6.827 -5.862 1.00 84.19 104 GLY A O 1
ATOM 819 N N . ARG A 1 105 ? 10.411 -9.066 -6.124 1.00 88.88 105 ARG A N 1
ATOM 820 C CA . ARG A 1 105 ? 9.284 -9.418 -5.268 1.00 88.88 105 ARG A CA 1
ATOM 821 C C . ARG A 1 105 ? 9.711 -9.366 -3.800 1.00 88.88 105 ARG A C 1
ATOM 823 O O . ARG A 1 105 ? 10.697 -10.000 -3.412 1.00 88.88 105 ARG A O 1
ATOM 830 N N . CYS A 1 106 ? 8.933 -8.649 -3.002 1.00 91.94 106 CYS A N 1
ATOM 831 C CA . CYS A 1 106 ? 8.964 -8.689 -1.548 1.00 91.94 106 CYS A CA 1
ATOM 832 C C . CYS A 1 106 ? 7.573 -9.007 -0.999 1.00 91.94 106 CYS A C 1
ATOM 834 O O . CYS A 1 106 ? 6.560 -8.816 -1.667 1.00 91.94 106 CYS A O 1
ATOM 836 N N . TYR A 1 107 ? 7.541 -9.436 0.253 1.00 95.00 107 TYR A N 1
ATOM 837 C CA . TYR A 1 107 ? 6.333 -9.678 1.022 1.00 95.00 107 TYR A CA 1
ATOM 838 C C . TYR A 1 107 ? 6.398 -8.809 2.268 1.00 95.00 107 TYR A C 1
ATOM 840 O O . TYR A 1 107 ? 7.292 -8.976 3.098 1.00 95.00 107 TYR A O 1
ATOM 848 N N . VAL A 1 108 ? 5.496 -7.834 2.351 1.00 95.81 108 VAL A N 1
ATOM 849 C CA . VAL A 1 108 ? 5.380 -6.909 3.478 1.00 95.81 108 VAL A CA 1
ATOM 850 C C . VAL A 1 108 ? 4.533 -7.570 4.551 1.00 95.81 108 VAL A C 1
ATOM 852 O O . VAL A 1 108 ? 3.394 -7.941 4.287 1.00 95.81 108 VAL A O 1
ATOM 855 N N . TRP A 1 109 ? 5.082 -7.708 5.754 1.00 96.06 109 TRP A N 1
ATOM 856 C CA . TRP A 1 109 ? 4.359 -8.241 6.901 1.00 96.06 109 TRP A CA 1
ATOM 857 C C . TRP A 1 109 ? 3.307 -7.243 7.379 1.00 96.06 109 TRP A C 1
ATOM 859 O O . TRP A 1 109 ? 3.621 -6.124 7.799 1.00 96.06 109 TRP A O 1
ATOM 869 N N . ALA A 1 110 ? 2.054 -7.665 7.297 1.00 95.12 110 ALA A N 1
ATOM 870 C CA . ALA A 1 110 ? 0.886 -6.867 7.601 1.00 95.12 110 ALA A CA 1
ATOM 871 C C . ALA A 1 110 ? -0.253 -7.814 8.048 1.00 95.12 110 ALA A C 1
ATOM 873 O O . ALA A 1 110 ? -1.210 -8.009 7.302 1.00 95.12 110 ALA A O 1
ATOM 874 N N . PRO A 1 111 ? -0.183 -8.390 9.262 1.00 94.19 111 PRO A N 1
ATOM 875 C CA . PRO A 1 111 ? -1.139 -9.387 9.741 1.00 94.19 111 PRO A CA 1
ATOM 876 C C . PRO A 1 111 ? -2.494 -8.758 10.054 1.00 94.19 111 PRO A C 1
ATOM 878 O O . PRO A 1 111 ? -2.578 -7.839 10.865 1.00 94.19 111 PRO A O 1
ATOM 881 N N . LEU A 1 112 ? -3.551 -9.200 9.392 1.00 91.81 112 LEU A N 1
ATOM 882 C CA . LEU A 1 112 ? -4.924 -8.781 9.648 1.00 91.81 112 LEU A CA 1
ATOM 883 C C . LEU A 1 112 ? -5.803 -10.024 9.786 1.00 91.81 112 LEU A C 1
ATOM 885 O O . LEU A 1 112 ? -5.526 -11.053 9.179 1.00 91.81 112 LEU A O 1
ATOM 889 N N . ASP A 1 113 ? -6.875 -9.913 10.561 1.00 89.44 113 ASP A N 1
ATOM 890 C CA . ASP A 1 113 ? -7.917 -10.931 10.587 1.00 89.44 113 ASP A CA 1
ATOM 891 C C . ASP A 1 113 ? -8.496 -11.181 9.176 1.00 89.44 113 ASP A C 1
ATOM 893 O O . ASP A 1 113 ? -8.837 -10.245 8.441 1.00 89.44 113 ASP A O 1
ATOM 897 N N . GLY A 1 114 ? -8.587 -12.456 8.785 1.00 85.50 114 GLY A N 1
ATOM 898 C CA . GLY A 1 114 ? -9.014 -12.855 7.443 1.00 85.50 114 GLY A CA 1
ATOM 899 C C . GLY A 1 114 ? -10.467 -12.479 7.136 1.00 85.50 114 GLY A C 1
ATOM 900 O O . GLY A 1 114 ? -10.767 -12.042 6.020 1.00 85.50 114 GLY A O 1
ATOM 901 N N . ASP A 1 115 ? -11.357 -12.562 8.129 1.00 87.69 115 ASP A N 1
ATOM 902 C CA . ASP A 1 115 ? -12.771 -12.203 7.981 1.00 87.69 115 ASP A CA 1
ATOM 903 C C . ASP A 1 115 ? -12.955 -10.684 7.869 1.00 87.69 115 ASP A C 1
ATOM 905 O O . ASP A 1 115 ? -13.780 -10.200 7.076 1.00 87.69 115 ASP A O 1
ATOM 909 N N . ALA A 1 116 ? -12.151 -9.913 8.608 1.00 89.00 116 ALA A N 1
ATOM 910 C CA . ALA A 1 116 ? -12.079 -8.463 8.483 1.00 89.00 116 ALA A CA 1
ATOM 911 C C . ALA A 1 116 ? -11.606 -8.053 7.079 1.00 89.00 116 ALA A C 1
ATOM 913 O O . ALA A 1 116 ? -12.241 -7.208 6.436 1.00 89.00 116 ALA A O 1
ATOM 914 N N . LEU A 1 117 ? -10.555 -8.697 6.558 1.00 86.38 117 LEU A N 1
ATOM 915 C CA . LEU A 1 117 ? -10.047 -8.445 5.208 1.00 86.38 117 LEU A CA 1
ATOM 916 C C . LEU A 1 117 ? -11.084 -8.801 4.129 1.00 86.38 117 LEU A C 1
ATOM 918 O O . LEU A 1 117 ? -11.320 -8.014 3.209 1.00 86.38 117 LEU A O 1
ATOM 922 N N . ALA A 1 118 ? -11.753 -9.950 4.257 1.00 86.44 118 ALA A N 1
ATOM 923 C CA . ALA A 1 118 ? -12.813 -10.366 3.339 1.00 86.44 118 ALA A CA 1
ATOM 924 C C . ALA A 1 118 ? -14.011 -9.401 3.367 1.00 86.44 118 ALA A C 1
ATOM 926 O O . ALA A 1 118 ? -14.593 -9.072 2.329 1.00 86.44 118 ALA A O 1
ATOM 927 N N . SER A 1 119 ? -14.367 -8.895 4.550 1.00 86.50 119 SER A N 1
ATOM 928 C CA . SER A 1 119 ? -15.456 -7.931 4.719 1.00 86.50 119 SER A CA 1
ATOM 929 C C . SER A 1 119 ? -15.121 -6.553 4.155 1.00 86.50 119 SER A C 1
ATOM 931 O O . SER A 1 119 ? -16.020 -5.888 3.635 1.00 86.50 119 SER A O 1
ATOM 933 N N . ALA A 1 120 ? -13.850 -6.143 4.184 1.00 86.75 120 ALA A N 1
ATOM 934 C CA . ALA A 1 120 ? -13.413 -4.857 3.651 1.00 86.75 120 ALA A CA 1
ATOM 935 C C . ALA A 1 120 ? -13.705 -4.695 2.148 1.00 86.75 120 ALA A C 1
ATOM 937 O O . ALA A 1 120 ? -14.018 -3.595 1.689 1.00 86.75 120 ALA A O 1
ATOM 938 N N . GLY A 1 121 ? -13.696 -5.796 1.387 1.00 78.50 121 GLY A N 1
ATOM 939 C CA . GLY A 1 121 ? -14.022 -5.796 -0.044 1.00 78.50 121 GLY A CA 1
ATOM 940 C C . GLY A 1 121 ? -15.425 -5.275 -0.369 1.00 78.50 121 GLY A C 1
ATOM 941 O O . GLY A 1 121 ? -15.646 -4.738 -1.450 1.00 78.50 121 GLY A O 1
ATOM 942 N N . LYS A 1 122 ? -16.364 -5.353 0.583 1.00 83.56 122 LYS A N 1
ATOM 943 C CA . LYS A 1 122 ? -17.751 -4.881 0.418 1.00 83.56 122 LYS A CA 1
ATOM 944 C C . LYS A 1 122 ? -17.864 -3.354 0.373 1.00 83.56 122 LYS A C 1
ATOM 946 O O . LYS A 1 122 ? -18.915 -2.829 0.010 1.00 83.56 122 LYS A O 1
ATOM 951 N N . TYR A 1 123 ? -16.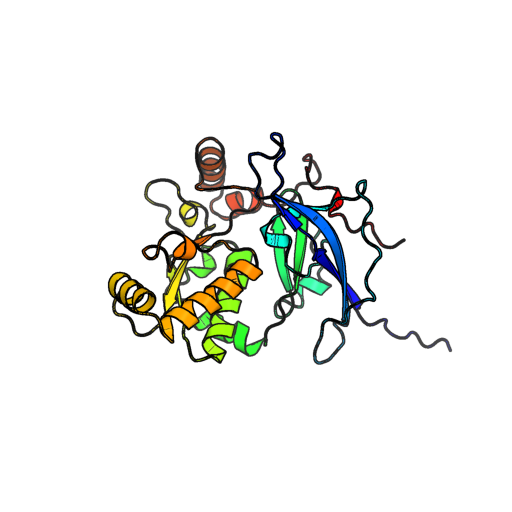810 -2.637 0.762 1.00 78.81 123 TYR A N 1
ATOM 952 C CA . TYR A 1 123 ? -16.781 -1.176 0.767 1.00 78.81 123 TYR A CA 1
ATOM 953 C C . TYR A 1 123 ? -16.260 -0.576 -0.547 1.00 78.81 123 TYR A C 1
ATOM 955 O O . TYR A 1 123 ? -16.062 0.634 -0.637 1.00 78.81 123 TYR A O 1
ATOM 963 N N . ASP A 1 124 ? -16.087 -1.380 -1.593 1.00 79.38 124 ASP A N 1
ATOM 964 C CA . ASP A 1 124 ? -15.901 -0.878 -2.951 1.00 79.38 124 ASP A CA 1
ATOM 965 C C . ASP A 1 124 ? -17.255 -0.749 -3.655 1.00 79.38 124 ASP A C 1
ATOM 967 O O . ASP A 1 124 ? -17.886 -1.733 -4.029 1.00 79.38 124 ASP A O 1
ATOM 971 N N . ARG A 1 125 ? -17.749 0.483 -3.809 1.00 68.12 125 ARG A N 1
ATOM 972 C CA . ARG A 1 125 ? -19.110 0.716 -4.320 1.00 68.12 125 ARG A CA 1
ATOM 973 C C . ARG A 1 125 ? -19.230 0.571 -5.842 1.00 68.12 125 ARG A C 1
ATOM 975 O O . ARG A 1 125 ? -20.350 0.674 -6.343 1.00 68.12 125 ARG A O 1
ATOM 982 N N . ARG A 1 126 ? -18.116 0.449 -6.579 1.00 75.38 126 ARG A N 1
ATOM 983 C CA . ARG A 1 126 ? -18.078 0.528 -8.057 1.00 75.38 126 ARG A CA 1
ATOM 984 C C . ARG A 1 126 ? -16.923 -0.259 -8.689 1.00 75.38 126 ARG A C 1
ATOM 986 O O . ARG A 1 126 ? -16.433 0.132 -9.747 1.00 75.38 126 ARG A O 1
ATOM 993 N N . ASP A 1 127 ? -16.467 -1.317 -8.029 1.00 85.62 127 ASP A N 1
ATOM 994 C CA . ASP A 1 127 ? -15.356 -2.163 -8.487 1.00 85.62 127 ASP A CA 1
ATOM 995 C C . ASP A 1 127 ? -14.069 -1.374 -8.817 1.00 85.62 127 ASP A C 1
ATOM 997 O O . ASP A 1 127 ? -13.245 -1.780 -9.642 1.00 85.62 127 ASP A O 1
ATOM 1001 N N . TYR A 1 128 ? -13.864 -0.222 -8.169 1.00 93.06 128 TYR A N 1
ATOM 1002 C CA . TYR A 1 128 ? -12.695 0.623 -8.395 1.00 93.06 128 TYR A CA 1
ATOM 1003 C C . TYR A 1 128 ? -11.398 -0.060 -7.973 1.00 93.06 128 TYR A C 1
ATOM 1005 O O . TYR A 1 128 ? -10.357 0.173 -8.591 1.00 93.06 128 TYR A O 1
ATOM 1013 N N . LEU A 1 129 ? -11.449 -0.929 -6.964 1.00 92.00 129 LEU A N 1
ATOM 1014 C CA . LEU A 1 129 ? -10.303 -1.704 -6.507 1.00 92.00 129 LEU A CA 1
ATOM 1015 C C . LEU A 1 129 ? -9.764 -2.637 -7.594 1.00 92.00 129 LEU A C 1
ATOM 1017 O O . LEU A 1 129 ? -8.571 -2.927 -7.588 1.00 92.00 129 LEU A O 1
ATOM 1021 N N . ALA A 1 130 ? -10.599 -3.087 -8.535 1.00 92.19 130 ALA A N 1
ATOM 1022 C CA . ALA A 1 130 ? -10.150 -3.908 -9.659 1.00 92.19 130 ALA A CA 1
ATOM 1023 C C . ALA A 1 130 ? -9.328 -3.108 -10.686 1.00 92.19 130 ALA A C 1
ATOM 1025 O O . ALA A 1 130 ? -8.611 -3.690 -11.494 1.00 92.19 130 ALA A O 1
ATOM 1026 N N . THR A 1 131 ? -9.417 -1.775 -10.649 1.00 94.31 131 THR A N 1
ATOM 1027 C CA . THR A 1 131 ? -8.729 -0.888 -11.597 1.00 94.31 131 THR A CA 1
ATOM 1028 C C . THR A 1 131 ? -7.388 -0.365 -11.083 1.00 94.31 131 THR A C 1
ATOM 1030 O O . THR A 1 131 ? -6.635 0.241 -11.837 1.00 94.31 131 THR A O 1
ATOM 1033 N N . ILE A 1 132 ? -7.052 -0.586 -9.813 1.00 95.88 132 ILE A N 1
ATOM 1034 C CA . ILE A 1 132 ? -5.791 -0.118 -9.224 1.00 95.88 132 ILE A CA 1
ATOM 1035 C C . ILE A 1 132 ? -4.811 -1.271 -9.032 1.00 95.88 132 ILE A C 1
ATOM 1037 O O . ILE A 1 132 ? -5.193 -2.441 -8.996 1.00 95.88 132 ILE A O 1
ATOM 1041 N N . HIS A 1 133 ? -3.534 -0.931 -8.887 1.00 95.88 133 HIS A N 1
ATOM 1042 C CA . HIS A 1 133 ? -2.477 -1.915 -8.730 1.00 95.88 133 HIS A CA 1
ATOM 1043 C C . HIS A 1 133 ? -2.749 -2.854 -7.531 1.00 95.88 133 HIS A C 1
ATOM 1045 O O . HIS A 1 133 ? -3.122 -2.368 -6.456 1.00 95.88 133 HIS A O 1
ATOM 1051 N N . PRO A 1 134 ? -2.508 -4.180 -7.649 1.00 94.25 134 PRO A N 1
ATOM 1052 C CA . PRO A 1 134 ? -2.819 -5.151 -6.594 1.00 94.25 134 PRO A CA 1
ATOM 1053 C C . PRO A 1 134 ? -2.231 -4.824 -5.215 1.00 94.25 134 PRO A C 1
ATOM 1055 O O . PRO A 1 134 ? -2.902 -5.013 -4.204 1.00 94.25 134 PRO A O 1
ATOM 1058 N N . PHE A 1 135 ? -1.012 -4.277 -5.173 1.00 95.00 135 PHE A N 1
ATOM 1059 C CA . PHE A 1 135 ? -0.399 -3.794 -3.932 1.00 95.00 135 PHE A CA 1
ATOM 1060 C C . PHE A 1 135 ? -1.249 -2.708 -3.257 1.00 95.00 135 PHE A C 1
ATOM 1062 O O . PHE A 1 135 ? -1.589 -2.829 -2.084 1.00 95.00 135 PHE A O 1
ATOM 1069 N N . MET A 1 136 ? -1.655 -1.678 -4.010 1.00 96.00 136 MET A N 1
ATOM 1070 C CA . MET A 1 136 ? -2.500 -0.604 -3.484 1.00 96.00 136 MET A CA 1
ATOM 1071 C C . MET A 1 136 ? -3.834 -1.143 -2.991 1.00 96.00 136 MET A C 1
ATOM 1073 O O . MET A 1 136 ? -4.274 -0.789 -1.904 1.00 96.00 136 MET A O 1
ATOM 1077 N N . ARG A 1 137 ? -4.461 -2.030 -3.772 1.00 95.50 137 ARG A N 1
ATOM 1078 C CA . ARG A 1 137 ? -5.708 -2.687 -3.380 1.00 95.50 137 ARG A CA 1
ATOM 1079 C C . ARG A 1 137 ? -5.567 -3.379 -2.025 1.00 95.50 137 ARG A C 1
ATOM 1081 O O . ARG A 1 137 ? -6.423 -3.178 -1.170 1.00 95.50 137 ARG A O 1
ATOM 1088 N N . ALA A 1 138 ? -4.507 -4.159 -1.821 1.00 95.25 138 ALA A N 1
ATOM 1089 C CA . ALA A 1 138 ? -4.265 -4.845 -0.556 1.00 95.25 138 ALA A CA 1
ATOM 1090 C C . ALA A 1 138 ? -4.079 -3.859 0.611 1.00 95.25 138 ALA A C 1
ATOM 1092 O O . ALA A 1 138 ? -4.702 -4.031 1.656 1.00 95.25 138 ALA A O 1
ATOM 1093 N N . VAL A 1 139 ? -3.299 -2.788 0.418 1.00 96.62 139 VAL A N 1
ATOM 1094 C CA . VAL A 1 139 ? -3.098 -1.756 1.451 1.00 96.62 139 VAL A CA 1
ATOM 1095 C C . VAL A 1 139 ? -4.405 -1.039 1.805 1.00 96.62 139 VAL A C 1
ATOM 1097 O O . VAL A 1 139 ? -4.730 -0.913 2.983 1.00 96.62 139 VAL A O 1
ATOM 1100 N N . ILE A 1 140 ? -5.184 -0.616 0.805 1.00 97.06 140 ILE A N 1
ATOM 1101 C CA . ILE A 1 140 ? -6.455 0.091 1.017 1.00 97.06 140 ILE A CA 1
ATOM 1102 C C . ILE A 1 140 ? -7.481 -0.800 1.712 1.00 97.06 140 ILE A C 1
ATOM 1104 O O . ILE A 1 140 ? -8.132 -0.351 2.649 1.00 97.06 140 ILE A O 1
ATOM 1108 N N . LEU A 1 141 ? -7.616 -2.064 1.298 1.00 95.38 141 LEU A N 1
ATOM 1109 C CA . LEU A 1 141 ? -8.515 -3.010 1.965 1.00 95.38 141 LEU A CA 1
ATOM 1110 C C . LEU A 1 141 ? -8.151 -3.187 3.437 1.00 95.38 141 LEU A C 1
ATOM 1112 O O . LEU A 1 141 ? -9.032 -3.232 4.292 1.00 95.38 141 LEU A O 1
ATOM 1116 N N . ARG A 1 142 ? -6.853 -3.228 3.735 1.00 95.38 142 ARG A N 1
ATOM 1117 C CA . ARG A 1 142 ? -6.357 -3.358 5.097 1.00 95.38 142 ARG A CA 1
ATOM 1118 C C . ARG A 1 142 ? -6.644 -2.115 5.940 1.00 95.38 142 ARG A C 1
ATOM 1120 O O . ARG A 1 142 ? -7.143 -2.251 7.050 1.00 95.38 142 ARG A O 1
ATOM 1127 N N . ALA A 1 143 ? -6.426 -0.921 5.390 1.00 96.81 143 ALA A N 1
ATOM 1128 C CA . ALA A 1 143 ? -6.779 0.334 6.054 1.00 96.81 143 ALA A CA 1
ATOM 1129 C C . ALA A 1 143 ? -8.295 0.460 6.293 1.00 96.81 143 ALA A C 1
ATOM 1131 O O . ALA A 1 143 ? -8.718 0.854 7.376 1.00 96.81 143 ALA A O 1
ATOM 1132 N N . ILE A 1 144 ? -9.124 0.051 5.324 1.00 96.44 144 ILE A N 1
ATOM 1133 C CA . ILE A 1 144 ? -10.585 -0.000 5.484 1.00 96.44 144 ILE A CA 1
ATOM 1134 C C . ILE A 1 144 ? -10.978 -0.955 6.618 1.00 96.44 144 ILE A C 1
ATOM 1136 O O . ILE A 1 144 ? -11.845 -0.610 7.418 1.00 96.44 144 ILE A O 1
ATOM 1140 N N . ALA A 1 145 ? -10.369 -2.142 6.687 1.00 94.75 145 ALA A N 1
ATOM 1141 C CA . ALA A 1 145 ? -10.662 -3.129 7.722 1.00 94.75 145 ALA A CA 1
ATOM 1142 C C . ALA A 1 145 ? -10.286 -2.630 9.125 1.00 94.75 145 ALA A C 1
ATOM 1144 O O . ALA A 1 145 ? -11.105 -2.720 10.037 1.00 94.75 145 ALA A O 1
ATOM 1145 N N . GLU A 1 146 ? -9.081 -2.073 9.283 1.00 95.00 146 GLU A N 1
ATOM 1146 C CA . GLU A 1 146 ? -8.608 -1.519 10.558 1.00 95.00 146 GLU A CA 1
ATOM 1147 C C . GLU A 1 146 ? -9.501 -0.355 11.008 1.00 95.00 146 GLU A C 1
ATOM 1149 O O . GLU A 1 146 ? -10.043 -0.387 12.108 1.00 95.00 146 GLU A O 1
ATOM 1154 N N . SER A 1 147 ? -9.794 0.605 10.123 1.00 95.50 147 SER A N 1
ATOM 1155 C CA . SER A 1 147 ? -10.707 1.705 10.460 1.00 95.50 147 SER A CA 1
ATOM 1156 C C . SER A 1 147 ? -12.124 1.234 10.794 1.00 95.50 147 SER A C 1
ATOM 1158 O O . SER A 1 147 ? -12.777 1.817 11.659 1.00 95.50 147 SER A O 1
ATOM 1160 N N . ALA A 1 148 ? -12.617 0.176 10.140 1.00 94.06 148 ALA A N 1
ATOM 1161 C CA . ALA A 1 148 ? -13.933 -0.376 10.443 1.00 94.06 148 ALA A CA 1
ATOM 1162 C C . ALA A 1 148 ? -13.990 -1.003 11.845 1.00 94.06 148 ALA A C 1
ATOM 1164 O O . ALA A 1 148 ? -15.034 -0.898 12.494 1.00 94.06 148 ALA A O 1
ATOM 1165 N N . ALA A 1 149 ? -12.893 -1.604 12.322 1.00 91.56 149 ALA A N 1
ATOM 1166 C CA . ALA A 1 149 ? -12.779 -2.095 13.697 1.00 91.56 149 ALA A CA 1
ATOM 1167 C C . ALA A 1 149 ? -12.863 -0.950 14.723 1.00 91.56 149 ALA A C 1
ATOM 1169 O O . ALA A 1 149 ? -13.462 -1.123 15.783 1.00 91.56 149 ALA A O 1
ATOM 1170 N N . ASP A 1 150 ? -12.391 0.241 14.349 1.00 91.75 150 ASP A N 1
ATOM 1171 C CA . ASP A 1 150 ? -12.504 1.474 15.140 1.00 91.75 150 ASP A CA 1
ATOM 1172 C C . ASP A 1 150 ? -13.850 2.207 14.945 1.00 91.75 150 ASP A C 1
ATOM 1174 O O . ASP A 1 150 ? -14.054 3.317 15.432 1.00 91.75 150 ASP A O 1
ATOM 1178 N N . GLY A 1 151 ? -14.803 1.607 14.222 1.00 93.50 151 GLY A N 1
ATOM 1179 C CA . GLY A 1 151 ? -16.133 2.180 13.980 1.00 93.50 151 GLY A CA 1
ATOM 1180 C C . GLY A 1 151 ? -16.200 3.197 12.834 1.00 93.50 151 GLY A C 1
ATOM 1181 O O . GLY A 1 151 ? -17.267 3.761 12.567 1.00 93.50 151 GLY A O 1
ATOM 1182 N N . HIS A 1 152 ? -15.106 3.401 12.100 1.00 94.06 152 HIS A N 1
ATOM 1183 C CA . HIS A 1 152 ? -15.025 4.319 10.968 1.00 94.06 152 HIS A CA 1
ATOM 1184 C C . HIS A 1 152 ? -15.096 3.569 9.638 1.00 94.06 152 HIS A C 1
ATOM 1186 O O . HIS A 1 152 ? -14.221 2.796 9.262 1.00 94.06 152 HIS A O 1
ATOM 1192 N N . ARG A 1 153 ? -16.154 3.817 8.863 1.00 93.88 153 ARG A N 1
ATOM 1193 C CA . ARG A 1 153 ? -16.343 3.144 7.571 1.00 93.88 153 ARG A CA 1
ATOM 1194 C C . ARG A 1 153 ? -15.798 3.991 6.433 1.00 93.88 153 ARG A C 1
ATOM 1196 O O . ARG A 1 153 ? -16.424 4.984 6.070 1.00 93.88 153 ARG A O 1
ATOM 1203 N N . PHE A 1 154 ? -14.697 3.555 5.834 1.00 95.62 154 PHE A N 1
ATOM 1204 C CA . PHE A 1 154 ? -14.169 4.111 4.589 1.00 95.62 154 PHE A CA 1
ATOM 1205 C C . PHE A 1 154 ? -14.642 3.305 3.378 1.00 95.62 154 PHE A C 1
ATOM 1207 O O . PHE A 1 154 ? -14.943 2.119 3.486 1.00 95.62 154 PHE A O 1
ATOM 1214 N N . PHE A 1 155 ? -14.734 3.953 2.221 1.00 94.94 155 PHE A N 1
ATOM 1215 C CA . PHE A 1 155 ? -15.072 3.316 0.951 1.00 94.94 155 PHE A CA 1
ATOM 1216 C C . PHE A 1 155 ? -14.327 3.977 -0.206 1.00 94.94 155 PHE A C 1
ATOM 1218 O O . PHE A 1 155 ? -13.997 5.162 -0.152 1.00 94.94 155 PHE A O 1
ATOM 1225 N N . VAL A 1 156 ? -14.081 3.215 -1.270 1.00 95.81 156 VAL A N 1
ATOM 1226 C CA . VAL A 1 156 ? -13.385 3.721 -2.460 1.00 95.81 156 VAL A CA 1
ATOM 1227 C C . VAL A 1 156 ? -14.355 4.517 -3.331 1.00 95.81 156 VAL A C 1
ATOM 1229 O O . VAL A 1 156 ? -15.468 4.069 -3.618 1.00 95.81 156 VAL A O 1
ATOM 1232 N N . ILE A 1 157 ? -13.935 5.708 -3.759 1.00 94.62 157 ILE A N 1
ATOM 1233 C CA . ILE A 1 157 ? -14.732 6.620 -4.593 1.00 94.62 157 ILE A CA 1
ATOM 1234 C C . ILE A 1 157 ? -14.139 6.860 -5.982 1.00 94.62 157 ILE A C 1
ATOM 1236 O O . ILE A 1 157 ? -14.862 7.325 -6.869 1.00 94.62 157 ILE A O 1
ATOM 1240 N N . SER A 1 158 ? -12.865 6.520 -6.193 1.00 95.00 158 SER A N 1
ATOM 1241 C CA . SER A 1 158 ? -12.225 6.564 -7.507 1.00 95.00 158 SER A CA 1
ATOM 1242 C C . SER A 1 158 ? -11.036 5.612 -7.586 1.00 95.00 158 SER A C 1
ATOM 1244 O O . SER A 1 158 ? -10.164 5.644 -6.725 1.00 95.00 158 SER A O 1
ATOM 1246 N N . GLY A 1 159 ? -10.968 4.837 -8.667 1.00 94.94 159 GLY A N 1
ATOM 1247 C CA . GLY A 1 159 ? -9.779 4.099 -9.097 1.00 94.94 159 GLY A CA 1
ATOM 1248 C C . GLY A 1 159 ? -9.151 4.786 -10.307 1.00 94.94 159 GLY A C 1
ATOM 1249 O O . GLY A 1 159 ? -8.751 5.948 -10.219 1.00 94.94 159 GLY A O 1
ATOM 1250 N N . THR A 1 160 ? -9.113 4.118 -11.460 1.00 94.88 160 THR A N 1
ATOM 1251 C CA . THR A 1 160 ? -8.515 4.698 -12.673 1.00 94.88 160 THR A CA 1
ATOM 1252 C C . THR A 1 160 ? -9.311 5.830 -13.304 1.00 94.88 160 THR A C 1
ATOM 1254 O O . THR A 1 160 ? -10.539 5.780 -13.375 1.00 94.88 160 THR A O 1
ATOM 1257 N N . ARG A 1 161 ? -8.592 6.808 -13.868 1.00 92.38 161 ARG A N 1
ATOM 1258 C CA . ARG A 1 161 ? -9.146 7.924 -14.654 1.00 92.38 161 ARG A CA 1
ATOM 1259 C C . ARG A 1 161 ? -8.449 7.986 -16.021 1.00 92.38 161 ARG A C 1
ATOM 1261 O O . ARG A 1 161 ? -7.392 8.609 -16.130 1.00 92.38 161 ARG A O 1
ATOM 1268 N N . PRO A 1 162 ? -8.995 7.322 -17.057 1.00 82.94 162 PRO A N 1
ATOM 1269 C CA . PRO A 1 162 ? -8.339 7.231 -18.365 1.00 82.94 162 PRO A CA 1
ATOM 1270 C C . PRO A 1 162 ? -8.422 8.528 -19.187 1.00 82.94 162 PRO A C 1
ATOM 1272 O O . PRO A 1 162 ? -7.655 8.701 -20.128 1.00 82.94 162 PRO A O 1
ATOM 1275 N N . ALA A 1 163 ? -9.340 9.440 -18.852 1.00 79.12 163 ALA A N 1
ATOM 1276 C CA . ALA A 1 163 ? -9.520 10.711 -19.549 1.00 79.12 163 ALA A CA 1
ATOM 1277 C C . ALA A 1 163 ? -8.818 11.872 -18.823 1.00 79.12 163 ALA A C 1
ATOM 1279 O O . ALA A 1 163 ? -8.815 11.932 -17.594 1.00 79.12 163 ALA A O 1
ATOM 1280 N N . GLY A 1 164 ? -8.296 12.834 -19.590 1.00 81.31 164 GLY A N 1
ATOM 1281 C CA . GLY A 1 164 ? -7.694 14.068 -19.075 1.00 81.31 164 GLY A CA 1
ATOM 1282 C C . GLY A 1 164 ? -6.165 14.088 -19.129 1.00 81.31 164 GLY A C 1
ATOM 1283 O O . GLY A 1 164 ? -5.539 13.324 -19.861 1.00 81.31 164 GLY A O 1
ATOM 1284 N N . LYS A 1 165 ? -5.556 15.015 -18.377 1.00 83.31 165 LYS A N 1
ATOM 1285 C CA . LYS A 1 165 ? -4.094 15.087 -18.247 1.00 83.31 165 LYS A CA 1
ATOM 1286 C C . LYS A 1 165 ? -3.585 13.844 -17.498 1.00 83.31 165 LYS A C 1
ATOM 1288 O O . LYS A 1 165 ? -4.203 13.488 -16.492 1.00 83.31 165 LYS A O 1
ATOM 1293 N N . PRO A 1 166 ? -2.476 13.217 -17.937 1.00 86.69 166 PRO A N 1
ATOM 1294 C CA . PRO A 1 166 ? -1.908 12.064 -17.249 1.00 86.69 166 PRO A CA 1
ATOM 1295 C C . PRO A 1 166 ? -1.673 12.340 -15.764 1.00 86.69 166 PRO A C 1
ATOM 1297 O O . PRO A 1 166 ? -1.073 13.346 -15.388 1.00 86.69 166 PRO A O 1
ATOM 1300 N N . SER A 1 167 ? -2.157 11.427 -14.931 1.00 92.19 167 SER A N 1
ATOM 1301 C CA . SER A 1 167 ? -1.987 11.428 -13.479 1.00 92.19 167 SER A CA 1
ATOM 1302 C C . SER A 1 167 ? -1.733 10.001 -13.005 1.00 92.19 167 SER A C 1
ATOM 1304 O O . SER A 1 167 ? -1.855 9.049 -13.775 1.00 92.19 167 SER A O 1
ATOM 1306 N N . TRP A 1 168 ? -1.429 9.814 -11.726 1.00 95.12 168 TRP A N 1
ATOM 1307 C CA . TRP A 1 168 ? -1.270 8.469 -11.175 1.00 95.12 168 TRP A CA 1
ATOM 1308 C C . TRP A 1 168 ? -2.560 7.634 -11.256 1.00 95.12 168 TRP A C 1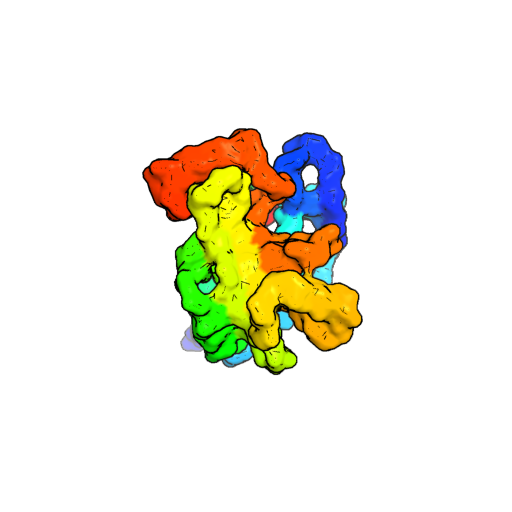
ATOM 1310 O O . TRP A 1 168 ? -2.486 6.425 -11.481 1.00 95.12 168 TRP A O 1
ATOM 1320 N N . HIS A 1 169 ? -3.744 8.264 -11.242 1.00 96.25 169 HIS A N 1
ATOM 1321 C CA . HIS A 1 169 ? -5.006 7.575 -11.543 1.00 96.25 169 HIS A CA 1
ATOM 1322 C C . HIS A 1 169 ? -5.053 7.026 -12.971 1.00 96.25 169 HIS A C 1
ATOM 1324 O O . HIS A 1 169 ? -5.671 5.993 -13.208 1.00 96.25 169 HIS A O 1
ATOM 1330 N N . THR A 1 170 ? -4.422 7.682 -13.946 1.00 95.38 170 THR A N 1
ATOM 1331 C CA . THR A 1 170 ? -4.399 7.201 -15.339 1.00 95.38 170 THR A CA 1
ATOM 1332 C C . THR A 1 170 ? -3.733 5.828 -15.450 1.00 95.38 170 THR A C 1
ATOM 1334 O O . THR A 1 170 ? -4.087 5.037 -16.318 1.00 95.38 170 THR A O 1
ATOM 1337 N N . PHE A 1 171 ? -2.810 5.524 -14.538 1.00 95.19 171 PHE A N 1
ATOM 1338 C CA . PHE A 1 171 ? -1.974 4.326 -14.566 1.00 95.19 171 PHE A CA 1
ATOM 1339 C C . PHE A 1 171 ? -2.372 3.276 -13.513 1.00 95.19 171 PHE A C 1
ATOM 1341 O O . PHE A 1 171 ? -1.666 2.287 -13.329 1.00 95.19 171 PHE A O 1
ATOM 1348 N N . GLY A 1 172 ? -3.489 3.482 -12.802 1.00 96.00 172 GLY A N 1
ATOM 1349 C CA . GLY A 1 172 ? -3.912 2.604 -11.703 1.00 96.00 172 GLY A CA 1
ATOM 1350 C C . GLY A 1 172 ? -2.975 2.665 -10.491 1.00 96.00 172 GLY A C 1
ATOM 1351 O O . GLY A 1 172 ? -2.859 1.688 -9.757 1.00 96.00 172 GLY A O 1
ATOM 1352 N N . LEU A 1 173 ? -2.283 3.794 -10.310 1.00 95.94 173 LEU A N 1
ATOM 1353 C CA . LEU A 1 173 ? -1.298 4.049 -9.253 1.00 95.94 173 LEU A CA 1
ATOM 1354 C C . LEU A 1 173 ? -1.762 5.125 -8.254 1.00 95.94 173 LEU A C 1
ATOM 1356 O O . LEU A 1 173 ? -0.979 5.599 -7.433 1.00 95.94 173 LEU A O 1
ATOM 1360 N N . ALA A 1 174 ? -3.039 5.506 -8.320 1.00 97.00 174 ALA A N 1
ATOM 1361 C CA . ALA A 1 174 ? -3.705 6.331 -7.323 1.00 97.00 174 ALA A CA 1
ATOM 1362 C C . ALA A 1 174 ? -5.143 5.867 -7.093 1.00 97.00 174 ALA A C 1
ATOM 1364 O O . ALA A 1 174 ? -5.772 5.262 -7.969 1.00 97.00 174 ALA A O 1
ATOM 1365 N N . VAL A 1 175 ? -5.656 6.176 -5.910 1.00 97.44 175 VAL A N 1
ATOM 1366 C CA . VAL A 1 175 ? -6.987 5.807 -5.439 1.00 97.44 175 VAL A CA 1
ATOM 1367 C C . VAL A 1 175 ? -7.524 6.917 -4.551 1.00 97.44 175 VAL A C 1
ATOM 1369 O O . VAL A 1 175 ? -6.787 7.462 -3.731 1.00 97.44 175 VAL A O 1
ATOM 1372 N N . ASP A 1 176 ? -8.813 7.212 -4.705 1.00 97.31 176 ASP A N 1
ATOM 1373 C CA . ASP A 1 176 ? -9.507 8.105 -3.786 1.00 97.31 176 ASP A CA 1
ATOM 1374 C C . ASP A 1 176 ? -10.457 7.313 -2.895 1.00 97.31 176 ASP A C 1
ATOM 1376 O O . ASP A 1 176 ? -11.239 6.484 -3.379 1.00 97.31 176 ASP A O 1
ATOM 1380 N N . VAL A 1 177 ? -10.434 7.619 -1.602 1.00 96.88 177 VAL A N 1
ATOM 1381 C CA . VAL A 1 177 ? -11.327 7.044 -0.587 1.00 96.88 177 VAL A CA 1
ATOM 1382 C C . VAL A 1 177 ? -12.158 8.128 0.090 1.00 96.88 177 VAL A C 1
ATOM 1384 O O . VAL A 1 177 ? -11.879 9.316 -0.024 1.00 96.88 177 VAL A O 1
ATOM 1387 N N . GLN A 1 178 ? -13.216 7.725 0.785 1.00 95.62 178 GLN A N 1
ATOM 1388 C CA . GLN A 1 178 ? -14.092 8.630 1.519 1.00 95.62 178 GLN A CA 1
ATOM 1389 C C . GLN A 1 178 ? -14.624 7.960 2.783 1.00 95.62 178 GLN A C 1
ATOM 1391 O O . GLN A 1 178 ? -14.928 6.766 2.773 1.00 95.62 178 GLN A O 1
ATOM 1396 N N . ILE A 1 179 ? -14.797 8.743 3.847 1.00 94.06 179 ILE A N 1
ATOM 1397 C CA . ILE A 1 179 ? -15.476 8.301 5.064 1.00 94.06 179 ILE A CA 1
ATOM 1398 C C . ILE A 1 179 ? -17.004 8.356 4.886 1.00 94.06 179 ILE A C 1
ATOM 1400 O O . ILE A 1 179 ? -17.573 9.267 4.278 1.00 94.06 179 ILE A O 1
ATOM 1404 N N . ALA A 1 180 ? -17.706 7.338 5.378 1.00 92.31 180 ALA A N 1
ATOM 1405 C CA . ALA A 1 180 ? -19.159 7.245 5.305 1.00 92.31 180 ALA A CA 1
ATOM 1406 C C . ALA A 1 180 ? -19.852 8.373 6.083 1.00 92.31 180 ALA A C 1
ATOM 1408 O O . ALA A 1 180 ? -19.357 8.857 7.092 1.00 92.31 180 ALA A O 1
ATOM 1409 N N . GLY A 1 181 ? -21.054 8.745 5.634 1.00 88.94 181 GLY A N 1
ATOM 1410 C CA . GLY A 1 181 ? -21.905 9.718 6.331 1.00 88.94 181 GLY A CA 1
ATOM 1411 C C . GLY A 1 181 ? -21.779 11.164 5.847 1.00 88.94 181 GLY A C 1
ATOM 1412 O O . GLY A 1 181 ? -22.534 12.010 6.314 1.00 88.94 181 GLY A O 1
ATOM 1413 N N . ARG A 1 182 ? -20.902 11.452 4.877 1.00 90.81 182 ARG A N 1
ATOM 1414 C CA . ARG A 1 182 ? -20.746 12.787 4.271 1.00 90.81 182 ARG A CA 1
ATOM 1415 C C . ARG A 1 182 ? -21.419 12.876 2.900 1.00 90.81 182 ARG A C 1
ATOM 1417 O O . ARG A 1 182 ? -21.405 11.913 2.132 1.00 90.81 182 ARG A O 1
ATOM 1424 N N . ARG A 1 183 ? -22.010 14.033 2.568 1.00 85.12 183 ARG A N 1
ATOM 1425 C CA . ARG A 1 183 ? -22.731 14.261 1.295 1.00 85.12 183 ARG A CA 1
ATOM 1426 C C . ARG A 1 183 ? -21.810 14.605 0.122 1.00 85.12 183 ARG A C 1
ATOM 1428 O O . ARG A 1 183 ? -22.275 14.671 -1.013 1.00 85.12 183 ARG A O 1
ATOM 1435 N N . GLY A 1 184 ? -20.520 14.823 0.369 1.00 89.25 184 GLY A N 1
ATOM 1436 C CA . GLY A 1 184 ? -19.531 15.083 -0.674 1.00 89.25 184 GLY A CA 1
ATOM 1437 C C . GLY A 1 184 ? -18.169 15.505 -0.127 1.00 89.25 184 GLY A C 1
ATOM 1438 O O . GLY A 1 184 ? -18.008 15.710 1.076 1.00 89.25 184 GLY A O 1
ATOM 1439 N N . LEU A 1 185 ? -17.202 15.676 -1.035 1.00 93.06 185 LEU A N 1
ATOM 1440 C CA . LEU A 1 185 ? -15.802 15.975 -0.702 1.00 93.06 185 LEU A CA 1
ATOM 1441 C C . LEU A 1 185 ? -15.655 17.258 0.127 1.00 93.06 185 LEU A C 1
ATOM 1443 O O . LEU A 1 185 ? -15.034 17.236 1.177 1.00 93.06 185 LEU A O 1
ATOM 1447 N N . LYS A 1 186 ? -16.331 18.347 -0.268 1.00 94.62 186 LYS A N 1
ATOM 1448 C CA . LYS A 1 186 ? -16.281 19.633 0.457 1.00 94.62 186 LYS A CA 1
ATOM 1449 C C . LYS A 1 186 ? -16.778 19.550 1.903 1.00 94.62 186 LYS A C 1
ATOM 1451 O O . LYS A 1 186 ? -16.375 20.353 2.741 1.00 94.62 186 LYS A O 1
ATOM 1456 N N . GLU A 1 187 ? -1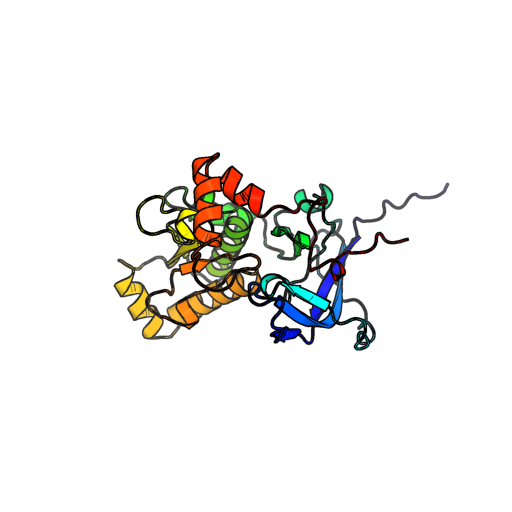7.726 18.659 2.183 1.00 95.25 187 GLU A N 1
ATOM 1457 C CA . GLU A 1 187 ? -18.217 18.457 3.548 1.00 95.25 187 GLU A CA 1
ATOM 1458 C C . GLU A 1 187 ? -17.205 17.649 4.363 1.00 95.25 187 GLU A C 1
ATOM 1460 O O . GLU A 1 187 ? -16.879 18.055 5.474 1.00 95.25 187 GLU A O 1
ATOM 1465 N N . ALA A 1 188 ? -16.670 16.571 3.783 1.00 94.75 188 ALA A N 1
ATOM 1466 C CA . ALA A 1 188 ? -15.632 15.755 4.408 1.00 94.75 188 ALA A CA 1
ATOM 1467 C C . ALA A 1 188 ? -14.372 16.576 4.726 1.00 94.75 188 ALA A C 1
ATOM 1469 O O . ALA A 1 188 ? -13.905 16.557 5.858 1.00 94.75 188 ALA A O 1
ATOM 1470 N N . THR A 1 189 ? -13.879 17.392 3.787 1.00 96.81 189 THR A N 1
ATOM 1471 C CA . THR A 1 189 ? -12.729 18.280 4.027 1.00 96.81 189 THR A CA 1
ATOM 1472 C C . THR A 1 189 ? -12.994 19.261 5.163 1.00 96.81 189 THR A C 1
ATOM 1474 O O . THR A 1 189 ? -12.145 19.466 6.025 1.00 96.81 189 THR A O 1
ATOM 1477 N N . ARG A 1 190 ? -14.195 19.848 5.225 1.00 96.31 190 ARG A N 1
ATOM 1478 C CA . ARG A 1 190 ? -14.557 20.759 6.319 1.00 96.31 190 ARG A CA 1
ATOM 1479 C C . ARG A 1 190 ? -14.595 20.048 7.669 1.00 96.31 190 ARG A C 1
ATOM 1481 O O . ARG A 1 190 ? -14.154 20.626 8.654 1.00 96.31 190 ARG A O 1
ATOM 1488 N N . ALA A 1 191 ? -15.132 18.830 7.715 1.00 95.38 191 ALA A N 1
ATOM 1489 C CA . ALA A 1 191 ? -15.175 18.026 8.931 1.00 95.38 191 ALA A CA 1
ATOM 1490 C C . ALA A 1 191 ? -13.765 17.613 9.382 1.00 95.38 191 ALA A C 1
ATOM 1492 O O . ALA A 1 191 ? -13.438 17.769 10.552 1.00 95.38 191 ALA A O 1
ATOM 1493 N N . TYR A 1 192 ? -12.905 17.200 8.449 1.00 96.56 192 TYR A N 1
ATOM 1494 C CA . TYR A 1 192 ? -11.489 16.936 8.708 1.00 96.56 192 TYR A CA 1
ATOM 1495 C C . TYR A 1 192 ? -10.753 18.163 9.273 1.00 96.56 192 TYR A C 1
ATOM 1497 O O . TYR A 1 192 ? -10.025 18.055 10.259 1.00 96.56 192 TYR A O 1
ATOM 1505 N N . LEU A 1 193 ? -10.967 19.344 8.682 1.00 97.12 193 LEU A N 1
ATOM 1506 C CA . LEU A 1 193 ? -10.359 20.603 9.130 1.00 97.12 193 LEU A CA 1
ATOM 1507 C C . LEU A 1 193 ? -10.895 21.091 10.482 1.00 97.12 193 LEU A C 1
ATOM 1509 O O . LEU A 1 193 ? -10.205 21.832 11.177 1.00 97.12 193 LEU A O 1
ATOM 1513 N N . ALA A 1 194 ? -12.111 20.692 10.860 1.00 97.00 194 ALA A N 1
ATOM 1514 C CA . ALA A 1 194 ? -12.685 21.018 12.161 1.00 97.00 194 ALA A CA 1
ATOM 1515 C C . ALA A 1 194 ? -12.027 20.243 13.321 1.00 97.00 194 ALA A C 1
ATOM 1517 O O . ALA A 1 194 ? -12.208 20.627 14.476 1.00 97.00 194 ALA A O 1
ATOM 1518 N N . GLY A 1 195 ? -11.254 19.190 13.028 1.00 95.12 195 GLY A N 1
ATOM 1519 C CA . GLY A 1 195 ? -10.593 18.355 14.029 1.00 95.12 195 GLY A CA 1
ATOM 1520 C C . GLY A 1 195 ? -11.508 17.294 14.659 1.00 95.12 195 GLY A C 1
ATOM 1521 O O . GLY A 1 195 ? -12.622 17.036 14.200 1.00 95.12 195 GLY A O 1
ATOM 1522 N N . GLY A 1 196 ? -11.024 16.671 15.736 1.00 95.81 196 GLY A N 1
ATOM 1523 C CA . GLY A 1 196 ? -11.753 15.655 16.503 1.00 95.81 196 GLY A CA 1
ATOM 1524 C C . GLY A 1 196 ? -11.818 14.288 15.816 1.00 95.81 196 GLY A C 1
ATOM 1525 O O . GLY A 1 196 ? -11.001 13.970 14.962 1.00 95.81 196 GLY A O 1
ATOM 1526 N N . ALA A 1 197 ? -12.828 13.485 16.160 1.00 94.44 197 ALA A N 1
ATOM 1527 C CA . ALA A 1 197 ? -12.868 12.064 15.798 1.00 94.44 197 ALA A CA 1
ATOM 1528 C C . ALA A 1 197 ? -12.782 11.769 14.286 1.00 94.44 197 ALA A C 1
ATOM 1530 O O . ALA A 1 197 ? -12.206 10.760 13.896 1.00 94.44 197 ALA A O 1
ATOM 1531 N N . GLU A 1 198 ? -13.338 12.619 13.412 1.00 94.31 198 GLU A N 1
ATOM 1532 C CA . GLU A 1 198 ? -13.203 12.407 11.960 1.00 94.31 198 GLU A CA 1
ATOM 1533 C C . GLU A 1 198 ? -11.796 12.745 11.459 1.00 94.31 198 GLU A C 1
ATOM 1535 O O . GLU A 1 198 ? -11.279 12.046 10.593 1.00 94.31 198 GLU A O 1
ATOM 1540 N N . HIS A 1 199 ? -11.161 13.777 12.021 1.00 96.62 199 HIS A N 1
ATOM 1541 C CA . HIS A 1 199 ? -9.757 14.067 11.749 1.00 96.62 199 HIS A CA 1
ATOM 1542 C C . HIS A 1 199 ? -8.872 12.891 12.165 1.00 96.62 199 HIS A C 1
ATOM 1544 O O . HIS A 1 199 ? -8.088 12.402 11.355 1.00 96.62 199 HIS A O 1
ATOM 1550 N N . ASP A 1 200 ? -9.060 12.397 13.389 1.00 97.06 200 ASP A N 1
ATOM 1551 C CA . ASP A 1 200 ? -8.289 11.282 13.937 1.00 97.06 200 ASP A CA 1
ATOM 1552 C C . ASP A 1 200 ? -8.482 10.008 13.100 1.00 97.06 200 ASP A C 1
ATOM 1554 O O . ASP A 1 200 ? -7.513 9.314 12.803 1.00 97.06 200 ASP A O 1
ATOM 1558 N N . ALA A 1 201 ? -9.704 9.750 12.620 1.00 97.00 201 ALA A N 1
ATOM 1559 C CA . ALA A 1 201 ? -9.990 8.633 11.722 1.00 97.00 201 ALA A CA 1
ATOM 1560 C C . ALA A 1 201 ? -9.259 8.745 10.374 1.00 97.00 201 ALA A C 1
ATOM 1562 O O . ALA A 1 201 ? -8.710 7.759 9.886 1.00 97.00 201 ALA A O 1
ATOM 1563 N N . TRP A 1 202 ? -9.233 9.936 9.766 1.00 97.81 202 TRP A N 1
ATOM 1564 C CA . TRP A 1 202 ? -8.470 10.180 8.537 1.00 97.81 202 TRP A CA 1
ATOM 1565 C C . TRP A 1 202 ? -6.972 9.982 8.749 1.00 97.81 202 TRP A C 1
ATOM 1567 O O . TRP A 1 202 ? -6.319 9.348 7.920 1.00 97.81 202 TRP A O 1
ATOM 1577 N N . VAL A 1 203 ? -6.437 10.494 9.860 1.00 97.81 203 VAL A N 1
ATOM 1578 C CA . VAL A 1 203 ? -5.024 10.338 10.215 1.00 97.81 203 VAL A CA 1
ATOM 1579 C C . VAL A 1 203 ? -4.690 8.865 10.435 1.00 97.81 203 VAL A C 1
ATOM 1581 O O . VAL A 1 203 ? -3.746 8.384 9.821 1.00 97.81 203 VAL A O 1
ATOM 1584 N N . ALA A 1 204 ? -5.486 8.120 11.205 1.00 97.62 204 ALA A N 1
ATOM 1585 C CA . ALA A 1 204 ? -5.262 6.695 11.453 1.00 97.62 204 ALA A CA 1
ATOM 1586 C C . ALA A 1 204 ? -5.330 5.851 10.164 1.00 97.62 204 ALA A C 1
ATOM 1588 O O . ALA A 1 204 ? -4.466 5.001 9.910 1.00 97.62 204 ALA A O 1
ATOM 1589 N N . PHE A 1 205 ? -6.317 6.122 9.300 1.00 97.88 205 PHE A N 1
ATOM 1590 C CA . PHE A 1 205 ? -6.421 5.483 7.986 1.00 97.88 205 PHE A CA 1
ATOM 1591 C C . PHE A 1 205 ? -5.170 5.760 7.141 1.00 97.88 205 PHE A C 1
ATOM 1593 O O . PHE A 1 205 ? -4.589 4.853 6.533 1.00 97.88 205 PHE A O 1
ATOM 1600 N N . ALA A 1 206 ? -4.732 7.018 7.113 1.00 97.50 206 ALA A N 1
ATOM 1601 C CA . ALA A 1 206 ? -3.585 7.423 6.326 1.00 97.50 206 ALA A CA 1
ATOM 1602 C C . ALA A 1 206 ? -2.262 6.898 6.878 1.00 97.50 206 ALA A C 1
ATOM 1604 O O . ALA A 1 206 ? -1.428 6.456 6.096 1.00 97.50 206 ALA A O 1
ATOM 1605 N N . GLU A 1 207 ? -2.077 6.875 8.196 1.00 95.94 207 GLU A N 1
ATOM 1606 C CA . GLU A 1 207 ? -0.905 6.288 8.845 1.00 95.94 207 GLU A CA 1
ATOM 1607 C C . GLU A 1 207 ? -0.778 4.803 8.517 1.00 95.94 207 GLU A C 1
ATOM 1609 O O . GLU A 1 207 ? 0.324 4.328 8.248 1.00 95.94 207 GLU A O 1
ATOM 1614 N N . THR A 1 208 ? -1.895 4.078 8.440 1.00 95.62 208 THR A N 1
ATOM 1615 C CA . THR A 1 208 ? -1.907 2.686 7.972 1.00 95.62 208 THR A CA 1
ATOM 1616 C C . THR A 1 208 ? -1.434 2.574 6.526 1.00 95.62 208 THR A C 1
ATOM 1618 O O . THR A 1 208 ? -0.564 1.753 6.220 1.00 95.62 208 THR A O 1
ATOM 1621 N N . CYS A 1 209 ? -1.963 3.421 5.641 1.00 96.56 209 CYS A N 1
ATOM 1622 C CA . CYS A 1 209 ? -1.578 3.448 4.231 1.00 96.56 209 CYS A CA 1
ATOM 1623 C C . CYS A 1 209 ? -0.100 3.824 4.038 1.00 96.56 209 CYS A C 1
ATOM 1625 O O . CYS A 1 209 ? 0.610 3.163 3.282 1.00 96.56 209 CYS A O 1
ATOM 1627 N N . GLU A 1 210 ? 0.377 4.854 4.736 1.00 94.00 210 GLU A N 1
ATOM 1628 C CA . GLU A 1 210 ? 1.752 5.348 4.651 1.00 94.00 210 GLU A CA 1
ATOM 1629 C C . GLU A 1 210 ? 2.757 4.380 5.257 1.00 94.00 210 GLU A C 1
ATOM 1631 O O . GLU A 1 210 ? 3.790 4.102 4.644 1.00 94.00 210 GLU A O 1
ATOM 1636 N N . ARG A 1 211 ? 2.433 3.792 6.414 1.00 92.31 211 ARG A N 1
ATOM 1637 C CA . ARG A 1 211 ? 3.226 2.716 7.014 1.00 92.31 211 ARG A CA 1
ATOM 1638 C C . ARG A 1 211 ? 3.411 1.567 6.034 1.00 92.31 211 ARG A C 1
ATOM 1640 O O . ARG A 1 211 ? 4.477 0.970 6.021 1.00 92.31 211 ARG A O 1
ATOM 1647 N N . LEU A 1 212 ? 2.393 1.257 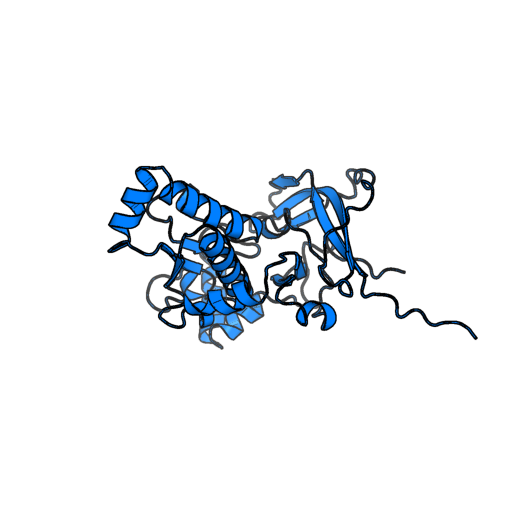5.235 1.00 93.38 212 LEU A N 1
ATOM 1648 C CA . LEU A 1 212 ? 2.430 0.200 4.229 1.00 93.38 212 LEU A CA 1
ATOM 1649 C C . LEU A 1 212 ? 2.924 0.671 2.855 1.00 93.38 212 LEU A C 1
ATOM 1651 O O . LEU A 1 212 ? 2.876 -0.116 1.921 1.00 93.38 212 LEU A O 1
ATOM 1655 N N . GLY A 1 213 ? 3.436 1.897 2.717 1.00 91.00 213 GLY A N 1
ATOM 1656 C CA . GLY A 1 213 ? 4.157 2.344 1.523 1.00 91.00 213 GLY A CA 1
ATOM 1657 C C . GLY A 1 213 ? 3.342 3.132 0.493 1.00 91.00 213 GLY A C 1
ATOM 1658 O O . GLY A 1 213 ? 3.831 3.345 -0.618 1.00 91.00 213 GLY A O 1
ATOM 1659 N N . LEU A 1 214 ? 2.126 3.574 0.823 1.00 94.25 214 LEU A N 1
ATOM 1660 C CA . LEU A 1 214 ? 1.415 4.583 0.029 1.00 94.25 214 LEU A CA 1
ATOM 1661 C C . LEU A 1 214 ? 1.817 6.001 0.455 1.00 94.25 214 LEU A C 1
ATOM 1663 O O . LEU A 1 214 ? 2.316 6.228 1.549 1.00 94.25 214 LEU A O 1
ATOM 1667 N N . TYR A 1 215 ? 1.576 6.982 -0.403 1.00 93.12 215 TYR A N 1
ATOM 1668 C CA . TYR A 1 215 ? 1.699 8.397 -0.076 1.00 93.12 215 TYR A CA 1
ATOM 1669 C C . TYR A 1 215 ? 0.310 8.997 0.088 1.00 93.12 215 TYR A C 1
ATOM 1671 O O . TYR A 1 215 ? -0.532 8.828 -0.794 1.00 93.12 215 TYR A O 1
ATOM 1679 N N . TRP A 1 216 ? 0.092 9.732 1.177 1.00 96.00 216 TRP A N 1
ATOM 1680 C CA . TRP A 1 216 ? -1.136 10.489 1.396 1.00 96.00 216 TRP A CA 1
ATOM 1681 C C . TRP A 1 216 ? -0.919 11.976 1.108 1.00 96.00 216 TRP A C 1
ATOM 1683 O O . TRP A 1 216 ? -0.030 12.612 1.684 1.00 96.00 216 TRP A O 1
ATOM 1693 N N . LEU A 1 217 ? -1.730 12.558 0.222 1.00 94.38 217 LEU A N 1
ATOM 1694 C CA . LEU A 1 217 ? -1.612 13.985 -0.095 1.00 94.38 217 LEU A CA 1
ATOM 1695 C C . LEU A 1 217 ? -2.263 14.906 0.941 1.00 94.38 217 LEU A C 1
ATOM 1697 O O . LEU A 1 217 ? -1.850 16.064 1.039 1.00 94.38 217 LEU A O 1
ATOM 1701 N N . GLY A 1 218 ? -3.158 14.382 1.785 1.00 94.19 218 GLY A N 1
ATOM 1702 C CA . GLY A 1 218 ? -3.827 15.134 2.852 1.00 94.19 218 GLY A CA 1
ATOM 1703 C C . GLY A 1 218 ? -2.886 15.830 3.842 1.00 94.19 218 GLY A C 1
ATOM 1704 O O . GLY A 1 218 ? -3.255 16.836 4.445 1.00 94.19 218 GLY A O 1
ATOM 1705 N N . ARG A 1 219 ? -1.636 15.353 3.976 1.00 90.50 219 ARG A N 1
ATOM 1706 C CA . ARG A 1 219 ? -0.601 16.024 4.789 1.00 90.50 219 ARG A CA 1
ATOM 1707 C C . ARG A 1 219 ? -0.184 17.384 4.235 1.00 90.50 219 ARG A C 1
ATOM 1709 O O . ARG A 1 219 ? 0.274 18.236 4.991 1.00 90.50 219 ARG A O 1
ATOM 1716 N N . ARG A 1 220 ? -0.233 17.544 2.911 1.00 89.88 220 ARG A N 1
ATOM 1717 C CA . ARG A 1 220 ? 0.223 18.750 2.204 1.00 89.88 220 ARG A CA 1
ATOM 1718 C C . ARG A 1 220 ? -0.933 19.661 1.844 1.00 89.88 220 ARG A C 1
ATOM 1720 O O . ARG A 1 220 ? -0.762 20.874 1.882 1.00 89.88 220 ARG A O 1
ATOM 1727 N N . ASP A 1 221 ? -2.062 19.066 1.485 1.00 94.25 221 ASP A N 1
ATOM 1728 C CA . ASP A 1 221 ? -3.248 19.779 1.052 1.00 94.25 221 ASP A CA 1
ATOM 1729 C C . ASP A 1 221 ? -4.492 19.110 1.640 1.00 94.25 221 ASP A C 1
ATOM 1731 O O . ASP A 1 221 ? -4.782 17.949 1.358 1.00 94.25 221 ASP A O 1
ATOM 1735 N N . ALA A 1 222 ? -5.228 19.843 2.475 1.00 93.94 222 ALA A N 1
ATOM 1736 C CA . ALA A 1 222 ? -6.453 19.336 3.082 1.00 93.94 222 ALA A CA 1
ATOM 1737 C C . ALA A 1 222 ? -7.568 19.102 2.046 1.00 93.94 222 ALA A C 1
ATOM 1739 O O . ALA A 1 222 ? -8.474 18.299 2.285 1.00 93.94 222 ALA A O 1
ATOM 1740 N N . ASP A 1 223 ? -7.495 19.757 0.885 1.00 94.88 223 ASP A N 1
ATOM 1741 C CA . ASP A 1 223 ? -8.387 19.475 -0.235 1.00 94.88 223 ASP A CA 1
ATOM 1742 C C . ASP A 1 223 ? -8.037 18.150 -0.934 1.00 94.88 223 ASP A C 1
ATOM 1744 O O . ASP A 1 223 ? -8.798 17.730 -1.789 1.00 94.88 223 ASP A O 1
ATOM 1748 N N . GLU A 1 224 ? -6.963 17.451 -0.547 1.00 96.19 224 GLU A N 1
ATOM 1749 C CA . GLU A 1 224 ? -6.524 16.163 -1.112 1.00 96.19 224 GLU A CA 1
ATOM 1750 C C . GLU A 1 224 ? -6.542 15.018 -0.072 1.00 96.19 224 GLU A C 1
ATOM 1752 O O . GLU A 1 224 ? -5.888 13.987 -0.239 1.00 96.19 224 GLU A O 1
ATOM 1757 N N . ILE A 1 225 ? -7.305 15.155 1.023 1.00 97.25 225 ILE A N 1
ATOM 1758 C CA . ILE A 1 225 ? -7.389 14.136 2.099 1.00 97.25 225 ILE A CA 1
ATOM 1759 C C . ILE A 1 225 ? -7.891 12.770 1.626 1.00 97.25 225 ILE A C 1
ATOM 1761 O O . ILE A 1 225 ? -7.667 11.761 2.283 1.00 97.25 225 ILE A O 1
ATOM 1765 N N . PHE A 1 226 ? -8.553 12.722 0.479 1.00 97.56 226 PHE A N 1
ATOM 1766 C CA . PHE A 1 226 ? -9.063 11.497 -0.116 1.00 97.56 226 PHE A CA 1
ATOM 1767 C C . PHE A 1 226 ? -8.023 10.774 -0.975 1.00 97.56 226 PHE A C 1
ATOM 1769 O O . PHE A 1 226 ? -8.245 9.603 -1.265 1.00 97.56 226 PHE A O 1
ATOM 1776 N N . HIS A 1 227 ? -6.921 11.425 -1.365 1.00 97.69 227 HIS A N 1
ATOM 1777 C CA . HIS A 1 227 ? -6.022 10.955 -2.417 1.00 97.69 227 HIS A CA 1
ATOM 1778 C C . HIS A 1 227 ? -4.808 10.187 -1.879 1.00 97.69 227 HIS A C 1
ATOM 1780 O O . HIS A 1 227 ? -3.989 10.715 -1.114 1.00 97.69 227 HIS A O 1
ATOM 1786 N N . PHE A 1 228 ? -4.674 8.941 -2.336 1.00 97.69 228 PHE A N 1
ATOM 1787 C CA . PHE A 1 228 ? -3.579 8.041 -1.991 1.00 97.69 228 PHE A CA 1
ATOM 1788 C C . PHE A 1 228 ? -2.880 7.530 -3.236 1.00 97.69 228 PHE A C 1
ATOM 1790 O O . PHE A 1 228 ? -3.513 7.177 -4.231 1.00 97.69 228 PHE A O 1
ATOM 1797 N N . GLU A 1 229 ? -1.559 7.428 -3.157 1.00 95.69 229 GLU A N 1
ATOM 1798 C CA . GLU A 1 229 ? -0.736 7.133 -4.320 1.00 95.69 229 GLU A CA 1
ATOM 1799 C C . GLU A 1 229 ? 0.341 6.106 -4.025 1.00 95.69 229 GLU A C 1
ATOM 1801 O O . GLU A 1 229 ? 0.926 6.085 -2.945 1.00 95.69 229 GLU A O 1
ATOM 1806 N N . TRP A 1 230 ? 0.665 5.295 -5.025 1.00 93.31 230 TRP A N 1
ATOM 1807 C CA . TRP A 1 230 ? 1.838 4.438 -4.990 1.00 93.31 230 TRP A CA 1
ATOM 1808 C C . TRP A 1 230 ? 2.774 4.808 -6.130 1.00 93.31 230 TRP A C 1
ATOM 1810 O O . TRP A 1 230 ? 2.410 4.759 -7.303 1.00 93.31 230 TRP A O 1
ATOM 1820 N N . ARG A 1 231 ? 3.996 5.205 -5.778 1.00 87.31 231 ARG A N 1
ATOM 1821 C CA . ARG A 1 231 ? 4.964 5.781 -6.716 1.00 87.31 231 ARG A CA 1
ATOM 1822 C C . ARG A 1 231 ? 6.301 5.037 -6.627 1.00 87.31 231 ARG A C 1
ATOM 1824 O O . ARG A 1 231 ? 7.297 5.673 -6.286 1.00 87.31 231 ARG A O 1
ATOM 1831 N N . PRO A 1 232 ? 6.345 3.721 -6.918 1.00 81.50 232 PRO A N 1
ATOM 1832 C CA . PRO A 1 232 ? 7.513 2.886 -6.646 1.00 81.50 232 PRO A CA 1
ATOM 1833 C C . PRO A 1 232 ? 8.750 3.424 -7.366 1.00 81.50 232 PRO A C 1
ATOM 1835 O O . PRO A 1 232 ? 8.895 3.337 -8.589 1.00 81.50 232 PRO A O 1
ATOM 1838 N N . GLY A 1 233 ? 9.637 4.041 -6.586 1.00 73.19 233 GLY A N 1
ATOM 1839 C CA . GLY A 1 233 ? 10.865 4.629 -7.099 1.00 73.19 233 GLY A CA 1
ATOM 1840 C C . GLY A 1 233 ? 10.677 5.888 -7.951 1.00 73.19 233 GLY A C 1
ATOM 1841 O O . GLY A 1 233 ? 11.554 6.148 -8.774 1.00 73.19 233 GLY A O 1
ATOM 1842 N N . TRP A 1 234 ? 9.608 6.668 -7.747 1.00 79.25 234 TRP A N 1
ATOM 1843 C CA . TRP A 1 234 ? 9.398 7.990 -8.356 1.00 79.25 234 TRP A CA 1
ATOM 1844 C C . TRP A 1 234 ? 9.058 9.064 -7.320 1.00 79.25 234 TRP A C 1
ATOM 1846 O O . TRP A 1 234 ? 8.508 8.788 -6.258 1.00 79.25 234 TRP A O 1
ATOM 1856 N N . THR A 1 235 ? 9.366 10.322 -7.639 1.00 72.88 235 THR A N 1
ATOM 1857 C CA . THR A 1 235 ? 8.974 11.483 -6.831 1.00 72.88 235 THR A CA 1
ATOM 1858 C C . THR A 1 235 ? 8.028 12.387 -7.620 1.00 72.88 235 THR A C 1
ATOM 1860 O O . THR A 1 235 ? 8.215 12.609 -8.812 1.00 72.88 235 THR A O 1
ATOM 1863 N N . GLY A 1 236 ? 7.011 12.931 -6.944 1.00 76.75 236 GLY A N 1
ATOM 1864 C CA . GLY A 1 236 ? 6.065 13.875 -7.548 1.00 76.75 236 GLY A CA 1
ATOM 1865 C C . GLY A 1 236 ? 5.051 13.237 -8.503 1.00 76.75 236 GLY A C 1
ATOM 1866 O O . GLY A 1 236 ? 4.732 12.057 -8.393 1.00 76.75 236 GLY A O 1
ATOM 1867 N N . LEU A 1 237 ? 4.495 14.058 -9.394 1.00 77.44 237 LEU A N 1
ATOM 1868 C CA . LEU A 1 237 ? 3.563 13.648 -10.448 1.00 77.44 237 LEU A CA 1
ATOM 1869 C C . LEU A 1 237 ? 4.303 12.937 -11.596 1.00 77.44 237 LEU A C 1
ATOM 1871 O O . LEU A 1 237 ? 5.495 13.192 -11.800 1.00 77.44 237 LEU A O 1
ATOM 1875 N N . PRO A 1 238 ? 3.619 12.088 -12.388 1.00 80.12 238 PRO A N 1
ATOM 1876 C CA . PRO A 1 238 ? 4.240 11.500 -13.558 1.00 80.12 238 PRO A CA 1
ATOM 1877 C C . PRO A 1 238 ? 4.362 12.602 -14.616 1.00 80.12 238 PRO A C 1
ATOM 1879 O O . PRO A 1 238 ? 3.367 13.049 -15.185 1.00 80.12 238 PRO A O 1
ATOM 1882 N N . HIS A 1 239 ? 5.588 13.051 -14.873 1.00 79.56 239 HIS A N 1
ATOM 1883 C CA . HIS A 1 239 ? 5.907 14.037 -15.905 1.00 79.56 239 HIS A CA 1
ATOM 1884 C C . HIS A 1 239 ? 6.887 13.462 -16.932 1.00 79.56 239 HIS A C 1
ATOM 1886 O O . HIS A 1 239 ? 7.496 12.410 -16.712 1.00 79.56 239 HIS A O 1
ATOM 1892 N N . ASP A 1 240 ? 7.008 14.155 -18.064 1.00 84.81 240 ASP A N 1
ATOM 1893 C CA . ASP A 1 240 ? 8.013 13.923 -19.102 1.00 84.81 240 ASP A CA 1
ATOM 1894 C C . ASP A 1 240 ? 8.138 12.443 -19.511 1.00 84.81 240 ASP A C 1
ATOM 1896 O O . ASP A 1 240 ? 7.151 11.798 -19.870 1.00 84.81 240 ASP A O 1
ATOM 1900 N N . GLU A 1 241 ? 9.348 11.885 -19.447 1.00 83.69 241 GLU A N 1
ATOM 1901 C CA . GLU A 1 241 ? 9.652 10.511 -19.850 1.00 83.69 241 GLU A CA 1
ATOM 1902 C C . GLU A 1 241 ? 8.894 9.454 -19.036 1.00 83.69 241 GLU A C 1
ATOM 1904 O O . GLU A 1 241 ? 8.571 8.386 -19.564 1.00 83.69 241 GLU A O 1
ATOM 1909 N N . VAL A 1 242 ? 8.582 9.733 -17.762 1.00 85.44 242 VAL A N 1
ATOM 1910 C CA . VAL A 1 242 ? 7.800 8.812 -16.922 1.00 85.44 242 VAL A CA 1
ATOM 1911 C C . VAL A 1 242 ? 6.370 8.747 -17.441 1.00 85.44 242 VAL A C 1
ATOM 1913 O O . VAL A 1 242 ? 5.872 7.656 -17.714 1.00 85.44 242 VAL A O 1
ATOM 1916 N N . ALA A 1 243 ? 5.736 9.904 -17.649 1.00 87.94 243 ALA A N 1
ATOM 1917 C CA . ALA A 1 243 ? 4.381 9.972 -18.190 1.00 87.94 243 ALA A CA 1
ATOM 1918 C C . ALA A 1 243 ? 4.301 9.362 -19.594 1.00 87.94 243 ALA A C 1
ATOM 1920 O O . ALA A 1 243 ? 3.413 8.553 -19.858 1.00 87.94 243 ALA A O 1
ATOM 1921 N N . ALA A 1 244 ? 5.247 9.701 -20.476 1.00 90.12 244 ALA A N 1
ATOM 1922 C CA . ALA A 1 244 ? 5.298 9.177 -21.837 1.00 90.12 244 ALA A CA 1
ATOM 1923 C C . ALA A 1 244 ? 5.495 7.652 -21.857 1.00 90.12 244 ALA A C 1
ATOM 1925 O O . ALA A 1 244 ? 4.807 6.950 -22.597 1.00 90.12 244 ALA A O 1
ATOM 1926 N N . GLY A 1 245 ? 6.387 7.125 -21.012 1.00 90.69 245 GLY A N 1
ATOM 1927 C CA . GLY A 1 245 ? 6.633 5.690 -20.900 1.00 90.69 245 GLY A CA 1
ATOM 1928 C C . GLY A 1 245 ? 5.418 4.918 -20.384 1.00 90.69 245 GLY A C 1
ATOM 1929 O O . GLY A 1 245 ? 5.046 3.910 -20.979 1.00 90.69 245 GLY A O 1
ATOM 1930 N N . LEU A 1 246 ? 4.775 5.404 -19.317 1.00 92.25 246 LEU A N 1
ATOM 1931 C CA . LEU A 1 246 ? 3.570 4.776 -18.767 1.00 92.25 246 LEU A CA 1
ATOM 1932 C C . LEU A 1 246 ? 2.388 4.867 -19.743 1.00 92.25 246 LEU A C 1
ATOM 1934 O O . LEU A 1 246 ? 1.653 3.897 -19.895 1.00 92.25 246 LEU A O 1
ATOM 1938 N N . ALA A 1 247 ? 2.232 5.986 -20.456 1.00 93.12 247 ALA A N 1
ATOM 1939 C CA . ALA A 1 247 ? 1.204 6.134 -21.485 1.00 93.12 247 ALA A CA 1
ATOM 1940 C C . ALA A 1 247 ? 1.426 5.180 -22.670 1.00 93.12 247 ALA A C 1
ATOM 1942 O O . ALA A 1 247 ? 0.468 4.589 -23.164 1.00 93.12 247 ALA A O 1
ATOM 1943 N N . ALA A 1 248 ? 2.675 4.981 -23.101 1.00 94.06 248 ALA A N 1
ATOM 1944 C CA . ALA A 1 248 ? 3.005 4.014 -24.147 1.00 94.06 248 ALA A CA 1
ATOM 1945 C C . ALA A 1 248 ? 2.722 2.567 -23.710 1.00 94.06 248 ALA A C 1
ATOM 1947 O O . ALA A 1 248 ? 2.228 1.767 -24.504 1.00 94.06 248 ALA A O 1
ATOM 1948 N N . ASP A 1 249 ? 3.010 2.227 -22.451 1.00 95.25 249 ASP A N 1
ATOM 1949 C CA . ASP A 1 249 ? 2.685 0.915 -21.888 1.00 95.25 249 ASP A CA 1
ATOM 1950 C C . ASP A 1 249 ? 1.161 0.717 -21.805 1.00 95.25 249 ASP A C 1
ATOM 1952 O O . ASP A 1 249 ? 0.653 -0.301 -22.279 1.00 95.25 249 ASP A O 1
ATOM 1956 N N . LEU A 1 250 ? 0.427 1.729 -21.326 1.00 94.94 250 LEU A N 1
ATOM 1957 C CA . LEU A 1 250 ? -1.037 1.733 -21.273 1.00 94.94 250 LEU A CA 1
ATOM 1958 C C . LEU A 1 250 ? -1.663 1.551 -22.665 1.00 94.94 250 LEU A C 1
ATOM 1960 O O . LEU A 1 250 ? -2.566 0.735 -22.828 1.00 94.94 250 LEU A O 1
ATOM 1964 N N . ALA A 1 251 ? -1.160 2.255 -23.682 1.00 94.25 251 ALA A N 1
ATOM 1965 C CA . ALA A 1 251 ? -1.634 2.123 -25.060 1.00 94.25 251 ALA A CA 1
ATOM 1966 C C . ALA A 1 251 ? -1.344 0.736 -25.663 1.00 94.25 251 ALA A C 1
ATOM 1968 O O . ALA A 1 251 ? -2.095 0.266 -26.515 1.00 94.25 251 ALA A O 1
ATOM 1969 N N . ARG A 1 252 ? -0.263 0.073 -25.230 1.00 95.88 252 ARG A N 1
ATOM 1970 C CA . ARG A 1 252 ? 0.162 -1.231 -25.760 1.00 95.88 252 ARG A CA 1
ATOM 1971 C C . ARG A 1 252 ? -0.632 -2.404 -25.190 1.00 95.88 252 ARG A C 1
ATOM 1973 O O . ARG A 1 252 ? -0.840 -3.382 -25.899 1.00 95.88 252 ARG A O 1
ATOM 1980 N N . GLY A 1 253 ? -1.017 -2.349 -23.918 1.00 95.12 253 GLY A N 1
ATOM 1981 C CA . GLY A 1 253 ? -1.632 -3.502 -23.253 1.00 95.12 253 GLY A CA 1
ATOM 1982 C C . GLY A 1 253 ? -2.423 -3.166 -21.998 1.00 95.12 253 GLY A C 1
ATOM 1983 O O . GLY A 1 253 ? -2.543 -4.011 -21.116 1.00 95.12 253 GLY A O 1
ATOM 1984 N N . GLY A 1 254 ? -2.929 -1.938 -21.887 1.00 95.25 254 GLY A N 1
ATOM 1985 C CA . GLY A 1 254 ? -3.712 -1.506 -20.738 1.00 95.25 254 GLY A CA 1
ATOM 1986 C C . GLY A 1 254 ? -2.905 -1.482 -19.438 1.00 95.25 254 GLY A C 1
ATOM 1987 O O . GLY A 1 254 ? -1.679 -1.358 -19.433 1.00 95.25 254 GLY A O 1
ATOM 1988 N N . LEU A 1 255 ? -3.618 -1.581 -18.315 1.00 95.00 255 LEU A N 1
ATOM 1989 C CA . LEU A 1 255 ? -3.031 -1.525 -16.974 1.00 95.00 255 LEU A CA 1
ATOM 1990 C C . LEU A 1 255 ? -2.049 -2.669 -16.720 1.00 95.00 255 LEU A C 1
ATOM 1992 O O . LEU A 1 255 ? -1.016 -2.448 -16.099 1.00 95.00 255 LEU A O 1
ATOM 1996 N N . ASP A 1 256 ? -2.302 -3.855 -17.272 1.00 94.88 256 ASP A N 1
ATOM 1997 C CA . ASP A 1 256 ? -1.395 -4.995 -17.127 1.00 94.88 256 ASP A CA 1
ATOM 1998 C C . ASP A 1 256 ? -0.004 -4.692 -17.690 1.00 94.88 256 ASP A C 1
ATOM 2000 O O . ASP A 1 256 ? 1.005 -5.042 -17.078 1.00 94.88 256 ASP A O 1
ATOM 2004 N N . ALA A 1 257 ? 0.075 -3.989 -18.825 1.00 94.50 257 ALA A N 1
ATOM 2005 C CA . ALA A 1 257 ? 1.350 -3.570 -19.401 1.00 94.50 257 ALA A CA 1
ATOM 2006 C C . ALA A 1 257 ? 2.043 -2.480 -18.565 1.00 94.50 257 ALA A C 1
ATOM 2008 O O . ALA A 1 257 ? 3.270 -2.507 -18.433 1.00 94.50 257 ALA A O 1
ATOM 2009 N N . VAL A 1 258 ? 1.277 -1.557 -17.972 1.00 93.69 258 VAL A N 1
ATOM 2010 C CA . VAL A 1 258 ? 1.796 -0.561 -17.018 1.00 93.69 258 VAL A CA 1
ATOM 2011 C C . VAL A 1 258 ? 2.384 -1.265 -15.796 1.00 93.69 258 VAL A C 1
ATOM 2013 O O . VAL A 1 258 ? 3.523 -1.007 -15.419 1.00 93.69 258 VAL A O 1
ATOM 2016 N N . TRP A 1 259 ? 1.644 -2.188 -15.189 1.00 93.06 259 TRP A N 1
ATOM 2017 C CA . TRP A 1 259 ? 2.067 -2.891 -13.980 1.00 93.06 259 TRP A CA 1
ATOM 2018 C C . TRP A 1 259 ? 3.218 -3.858 -14.260 1.00 93.06 259 TRP A C 1
ATOM 2020 O O . TRP A 1 259 ? 4.144 -3.957 -13.460 1.00 93.06 259 TRP A O 1
ATOM 2030 N N . ALA A 1 260 ? 3.251 -4.484 -15.441 1.00 91.12 260 ALA A N 1
ATOM 2031 C CA . ALA A 1 260 ? 4.387 -5.281 -15.899 1.00 91.12 260 ALA A CA 1
ATOM 2032 C C . ALA A 1 260 ? 5.696 -4.472 -15.955 1.00 91.12 260 ALA A C 1
ATOM 2034 O O . ALA A 1 260 ? 6.765 -5.025 -15.706 1.00 91.12 260 ALA A O 1
ATOM 2035 N N . ARG A 1 261 ? 5.637 -3.159 -16.228 1.00 87.94 261 ARG A N 1
ATOM 2036 C CA . ARG A 1 261 ? 6.811 -2.263 -16.198 1.00 87.94 261 ARG A CA 1
ATOM 2037 C C . ARG A 1 261 ? 7.433 -2.152 -14.802 1.00 87.94 261 ARG A C 1
ATOM 2039 O O . ARG A 1 261 ? 8.638 -1.915 -14.691 1.00 87.94 261 ARG A O 1
ATOM 2046 N N . LEU A 1 262 ? 6.605 -2.270 -13.765 1.00 87.25 262 LEU A N 1
ATOM 2047 C CA . LEU A 1 262 ? 6.999 -2.167 -12.359 1.00 87.25 262 LEU A CA 1
ATOM 2048 C C . LEU A 1 262 ? 7.615 -3.465 -11.842 1.00 87.25 262 LEU A C 1
ATOM 2050 O O . LEU A 1 262 ? 8.246 -3.455 -10.791 1.00 87.25 262 LEU A O 1
ATOM 2054 N N . ARG A 1 263 ? 7.469 -4.567 -12.584 1.00 87.06 263 ARG A N 1
ATOM 2055 C CA . ARG A 1 263 ? 8.036 -5.863 -12.224 1.00 87.06 263 ARG A CA 1
ATOM 2056 C C . ARG A 1 263 ? 9.546 -5.886 -12.392 1.00 87.06 263 ARG A C 1
ATOM 2058 O O . ARG A 1 263 ? 10.113 -5.239 -13.278 1.00 87.06 263 ARG A O 1
ATOM 2065 N N . TYR A 1 264 ? 10.203 -6.658 -11.537 1.00 82.31 264 TYR A N 1
ATOM 2066 C CA . TYR A 1 264 ? 11.642 -6.863 -11.628 1.00 82.31 264 TYR A CA 1
ATOM 2067 C C . TYR A 1 264 ? 12.010 -7.669 -12.869 1.00 82.31 264 TYR A C 1
ATOM 2069 O O . TYR A 1 264 ? 11.434 -8.715 -13.159 1.00 82.31 264 TYR A O 1
ATOM 2077 N N . ASP A 1 265 ? 13.028 -7.191 -13.576 1.00 77.31 265 ASP A N 1
ATOM 2078 C CA . ASP A 1 265 ? 13.624 -7.872 -14.718 1.00 77.31 265 ASP A CA 1
ATOM 2079 C C . ASP A 1 265 ? 15.101 -8.108 -14.405 1.00 77.31 265 ASP A C 1
ATOM 2081 O O . ASP A 1 265 ? 15.905 -7.174 -14.390 1.00 77.31 265 ASP A O 1
ATOM 2085 N N . GLY A 1 266 ? 15.468 -9.370 -14.163 1.00 70.44 266 GLY A N 1
ATOM 2086 C CA . GLY A 1 266 ? 16.838 -9.766 -13.828 1.00 70.44 266 GLY A CA 1
ATOM 2087 C C . GLY A 1 266 ? 17.873 -9.451 -14.912 1.00 70.44 266 GLY A C 1
ATOM 2088 O O . GLY A 1 266 ? 19.072 -9.488 -14.633 1.00 70.44 266 GLY A O 1
ATOM 2089 N N . ARG A 1 267 ? 17.432 -9.115 -16.133 1.00 75.69 267 ARG A N 1
ATOM 2090 C CA . ARG A 1 267 ? 18.300 -8.666 -17.230 1.00 75.69 267 ARG A CA 1
ATOM 2091 C C . ARG A 1 267 ? 18.625 -7.175 -17.144 1.00 75.69 267 ARG A C 1
ATOM 2093 O O . ARG A 1 267 ? 19.563 -6.724 -17.797 1.00 75.69 267 ARG A O 1
ATOM 2100 N N . ARG A 1 268 ? 17.876 -6.401 -16.354 1.00 69.75 268 ARG A N 1
ATOM 2101 C CA . ARG A 1 268 ? 18.094 -4.962 -16.181 1.00 69.75 268 ARG A CA 1
ATOM 2102 C C . ARG A 1 268 ? 19.041 -4.694 -15.008 1.00 69.75 268 ARG A C 1
ATOM 2104 O O . ARG A 1 268 ? 18.964 -5.361 -13.975 1.00 69.75 268 ARG A O 1
ATOM 2111 N N . PRO A 1 269 ? 19.923 -3.687 -15.117 1.00 65.12 269 PRO A N 1
ATOM 2112 C CA . PRO A 1 269 ? 20.680 -3.212 -13.969 1.00 65.12 269 PRO A CA 1
ATOM 2113 C C . PRO A 1 269 ? 19.724 -2.714 -12.877 1.00 65.12 269 PRO A C 1
ATOM 2115 O O . PRO A 1 269 ? 18.913 -1.826 -13.129 1.00 65.12 269 PRO A O 1
ATOM 2118 N N . THR A 1 270 ? 19.840 -3.264 -11.667 1.00 65.94 270 THR A N 1
ATOM 2119 C CA . THR A 1 270 ? 19.193 -2.715 -10.466 1.00 65.94 270 THR A CA 1
ATOM 2120 C C . THR A 1 270 ? 20.181 -1.858 -9.681 1.00 65.94 270 THR A C 1
ATOM 2122 O O . THR A 1 270 ? 21.340 -2.247 -9.484 1.00 65.94 270 THR A O 1
ATOM 2125 N N . ALA A 1 271 ? 19.707 -0.704 -9.208 1.00 61.81 271 ALA A N 1
ATOM 2126 C CA . ALA A 1 271 ? 20.455 0.164 -8.300 1.00 61.81 271 ALA A CA 1
ATOM 2127 C C . ALA A 1 271 ? 20.471 -0.349 -6.842 1.00 61.81 271 ALA A C 1
ATOM 2129 O O . ALA A 1 271 ? 21.216 0.184 -6.023 1.00 61.81 271 ALA A O 1
ATOM 2130 N N . LEU A 1 272 ? 19.679 -1.379 -6.511 1.00 65.69 272 LEU A N 1
ATOM 2131 C CA . LEU A 1 272 ? 19.369 -1.809 -5.140 1.00 65.69 272 LEU A CA 1
ATOM 2132 C C . LEU A 1 272 ? 19.752 -3.273 -4.856 1.00 65.69 272 LEU A C 1
ATOM 2134 O O . LEU A 1 272 ? 19.073 -3.980 -4.116 1.00 65.69 272 LEU A O 1
ATOM 2138 N N . LYS A 1 273 ? 20.892 -3.736 -5.390 1.00 57.31 273 LYS A N 1
ATOM 2139 C CA . LYS A 1 273 ? 21.405 -5.110 -5.171 1.00 57.31 273 LYS A CA 1
ATOM 2140 C C . LYS A 1 273 ? 21.591 -5.487 -3.692 1.00 57.31 273 LYS A C 1
ATOM 2142 O O . LYS A 1 273 ? 21.602 -6.672 -3.376 1.00 57.31 273 LYS A O 1
ATOM 2147 N N . ALA A 1 274 ? 21.760 -4.499 -2.810 1.00 57.19 274 ALA A N 1
ATOM 2148 C CA . ALA A 1 274 ? 21.998 -4.690 -1.378 1.00 57.19 274 ALA A CA 1
ATOM 2149 C C . ALA A 1 274 ? 20.789 -5.262 -0.616 1.00 57.19 274 ALA A C 1
ATOM 2151 O O . ALA A 1 274 ? 20.964 -5.784 0.478 1.00 57.19 274 ALA A O 1
ATOM 2152 N N . LEU A 1 275 ? 19.586 -5.200 -1.198 1.00 58.94 275 LEU A N 1
ATOM 2153 C CA . LEU A 1 275 ? 18.374 -5.776 -0.611 1.00 58.94 275 LEU A CA 1
ATOM 2154 C C . LEU A 1 275 ? 18.231 -7.280 -0.865 1.00 58.94 275 LEU A C 1
ATOM 2156 O O . LEU A 1 275 ? 17.232 -7.865 -0.463 1.00 58.94 275 LEU A O 1
ATOM 2160 N N . ARG A 1 276 ? 19.182 -7.910 -1.568 1.00 59.28 276 ARG A N 1
ATOM 2161 C CA . ARG A 1 276 ? 19.192 -9.364 -1.739 1.00 59.28 276 ARG A CA 1
ATOM 2162 C C . ARG A 1 276 ? 19.418 -10.022 -0.392 1.00 59.28 276 ARG A C 1
ATOM 2164 O O . ARG A 1 276 ? 20.522 -9.968 0.149 1.00 59.28 276 ARG A O 1
ATOM 2171 N N . ASP A 1 277 ? 18.392 -10.713 0.085 1.00 53.09 277 ASP A N 1
ATOM 2172 C CA . ASP A 1 277 ? 18.596 -11.839 0.975 1.00 53.09 277 ASP A CA 1
ATOM 2173 C C . ASP A 1 277 ? 19.488 -12.827 0.220 1.00 53.09 277 ASP A C 1
ATOM 2175 O O . ASP A 1 277 ? 19.065 -13.488 -0.728 1.00 53.09 277 ASP A O 1
ATOM 2179 N N . ALA A 1 278 ? 20.783 -12.856 0.552 1.00 40.25 278 ALA A N 1
ATOM 2180 C CA . ALA A 1 278 ? 21.635 -13.939 0.090 1.00 40.25 278 ALA A CA 1
ATOM 2181 C C . ALA A 1 278 ? 20.958 -15.244 0.539 1.00 40.25 278 ALA A C 1
ATOM 2183 O O . ALA A 1 278 ? 20.552 -15.307 1.705 1.00 40.25 278 ALA A O 1
ATOM 2184 N N . PRO A 1 279 ? 20.806 -16.257 -0.338 1.00 35.72 279 PRO A N 1
ATOM 2185 C CA . PRO A 1 279 ? 20.262 -17.535 0.094 1.00 35.72 279 PRO A CA 1
ATOM 2186 C C . PRO A 1 279 ? 21.067 -17.988 1.310 1.00 35.72 279 PRO A C 1
ATOM 2188 O O . PRO A 1 279 ? 22.304 -17.934 1.282 1.00 35.72 279 PRO A O 1
ATOM 2191 N N . ALA A 1 280 ? 20.364 -18.339 2.390 1.00 32.81 280 ALA A N 1
ATOM 2192 C CA . ALA A 1 280 ? 20.994 -18.915 3.566 1.00 32.81 280 ALA A CA 1
ATOM 2193 C C . ALA A 1 280 ? 21.864 -20.084 3.084 1.00 32.81 280 ALA A C 1
ATOM 2195 O O . ALA A 1 280 ? 21.360 -20.996 2.427 1.00 32.81 280 ALA A O 1
ATOM 2196 N N . ARG A 1 281 ? 23.178 -19.977 3.293 1.00 28.39 281 ARG A N 1
ATOM 2197 C CA . ARG A 1 281 ? 24.110 -21.074 3.028 1.00 28.39 281 ARG A CA 1
ATOM 2198 C C . ARG A 1 281 ? 23.964 -22.139 4.098 1.00 28.39 281 ARG A C 1
ATOM 2200 O O . ARG A 1 281 ? 23.769 -21.741 5.268 1.00 28.39 281 ARG A O 1
#